Protein AF-A0AAD2FWM8-F1 (afdb_monomer)

Secondary structure (DSSP, 8-state):
-HHHHHHHHHHHHHHHHHHHHHHHHHHHHHHHHHHHHHHHHHHHHHHHHHHHHHHHHHHTTS--S-------------THHHHHHHHHHHHHHHHHHH--TT--TTHHHHHHHHHHH---TT-TT----HHHHHHHHHHHHHHHHHT-TT--TTHHHHHHHHHHHHHHHHHHHHHS-HHHHHHHHHTTS-HHHHHHHHHHHHHHHHHHHHHHHHHHHHHHHHHHHHHHHHHHHHSPP-THHHHS-SSHHHHHHHHHHHHHHHHHHHHHHHHHHHHHHHHHHHHHHHHHHHHHHHHHHHHHHHHHS-HHHHHH-HHHHHHHHHHHHHHHHHHHHHHHHHHHHHHHHHHHHHHHHH-

Structure (mmCIF, N/CA/C/O backbone):
data_AF-A0AAD2FWM8-F1
#
_entry.id   AF-A0AAD2FWM8-F1
#
loop_
_atom_site.group_PDB
_atom_site.id
_atom_site.type_symbol
_atom_site.label_atom_id
_atom_site.label_alt_id
_atom_site.label_comp_id
_atom_site.label_asym_id
_atom_site.label_entity_id
_atom_site.label_seq_id
_atom_site.pdbx_PDB_ins_code
_atom_site.Cartn_x
_atom_site.Cartn_y
_atom_site.Cartn_z
_atom_site.occupancy
_atom_site.B_iso_or_equiv
_atom_site.auth_seq_id
_atom_site.auth_comp_id
_atom_site.auth_asym_id
_atom_site.auth_atom_id
_atom_site.pdbx_PDB_model_num
ATOM 1 N N . MET A 1 1 ? -31.223 -3.091 21.273 1.00 43.47 1 MET A N 1
ATOM 2 C CA . MET A 1 1 ? -29.786 -3.039 20.910 1.00 43.47 1 MET A CA 1
ATOM 3 C C . MET A 1 1 ? -29.229 -4.337 20.315 1.00 43.47 1 MET A C 1
ATOM 5 O O . MET A 1 1 ? -28.588 -4.257 19.277 1.00 43.47 1 MET A O 1
ATOM 9 N N . ALA A 1 2 ? -29.498 -5.527 20.871 1.00 42.53 2 ALA A N 1
ATOM 10 C CA . ALA A 1 2 ? -28.890 -6.787 20.397 1.00 42.53 2 ALA A CA 1
ATOM 11 C C . ALA A 1 2 ? -29.114 -7.132 18.900 1.00 42.53 2 ALA A C 1
ATOM 13 O O . ALA A 1 2 ? -28.217 -7.667 18.252 1.00 42.53 2 ALA A O 1
ATOM 14 N N . ARG A 1 3 ? -30.272 -6.786 18.308 1.00 46.78 3 ARG A N 1
ATOM 15 C CA . ARG A 1 3 ? -30.515 -6.980 16.858 1.00 46.78 3 ARG A CA 1
ATOM 16 C C . ARG A 1 3 ? -29.700 -6.030 15.969 1.00 46.78 3 ARG A C 1
ATOM 18 O O . ARG A 1 3 ? -29.240 -6.443 14.911 1.00 46.78 3 ARG A O 1
ATOM 25 N N . TYR A 1 4 ? -29.469 -4.793 16.417 1.00 50.69 4 TYR A N 1
ATOM 26 C CA . TYR A 1 4 ? -28.644 -3.815 15.695 1.00 50.69 4 TYR A CA 1
ATOM 27 C C . TYR A 1 4 ? -27.170 -4.235 15.659 1.00 50.69 4 TYR A C 1
ATOM 29 O O . TYR A 1 4 ? -26.516 -4.108 14.627 1.00 50.69 4 TYR A O 1
ATOM 37 N N . TRP A 1 5 ? -26.671 -4.810 16.755 1.00 49.59 5 TRP A N 1
ATOM 38 C CA . TRP A 1 5 ? -25.295 -5.300 16.845 1.00 49.59 5 TRP A CA 1
ATOM 39 C C . TRP A 1 5 ? -25.040 -6.478 15.894 1.00 49.59 5 TRP A C 1
ATOM 41 O O . TRP A 1 5 ? -24.029 -6.517 15.197 1.00 49.59 5 TRP A O 1
ATOM 51 N N . ARG A 1 6 ? -26.014 -7.390 15.773 1.00 54.56 6 ARG A N 1
ATOM 52 C CA . ARG A 1 6 ? -25.928 -8.549 14.871 1.00 54.56 6 ARG A CA 1
ATOM 53 C C . ARG A 1 6 ? -25.885 -8.140 13.389 1.00 54.56 6 ARG A C 1
ATOM 55 O O . ARG A 1 6 ? -25.179 -8.763 12.605 1.00 54.56 6 ARG A O 1
ATOM 62 N N . HIS A 1 7 ? -26.588 -7.071 13.005 1.00 53.66 7 HIS A N 1
ATOM 63 C CA . HIS A 1 7 ? -26.503 -6.520 11.647 1.00 53.66 7 HIS A CA 1
ATOM 64 C C . HIS A 1 7 ? -25.226 -5.710 11.399 1.00 53.66 7 HIS A C 1
ATOM 66 O O . HIS A 1 7 ? -24.627 -5.861 10.338 1.00 53.66 7 HIS A O 1
ATOM 72 N N . GLY A 1 8 ? -24.765 -4.914 12.368 1.00 54.28 8 GLY A N 1
ATOM 73 C CA . GLY A 1 8 ? -23.493 -4.193 12.252 1.00 54.28 8 GLY A CA 1
ATOM 74 C C . GLY A 1 8 ? -22.297 -5.136 12.085 1.00 54.28 8 GLY A C 1
ATOM 75 O O . GLY A 1 8 ? -21.463 -4.924 11.208 1.00 54.28 8 GLY A O 1
ATOM 76 N N . HIS A 1 9 ? -22.263 -6.225 12.857 1.00 60.59 9 HIS A N 1
ATOM 77 C CA . HIS A 1 9 ? -21.205 -7.232 12.786 1.00 60.59 9 HIS A CA 1
ATOM 78 C C . HIS A 1 9 ? -21.127 -7.903 11.405 1.00 60.59 9 HIS A C 1
ATOM 80 O O . HIS A 1 9 ? -20.058 -7.948 10.802 1.00 60.59 9 HIS A O 1
ATOM 86 N N . ASN A 1 10 ? -22.260 -8.346 10.849 1.00 61.28 10 ASN A N 1
ATOM 87 C CA . ASN A 1 10 ? -22.286 -8.997 9.533 1.00 61.28 10 ASN A CA 1
ATOM 88 C C . ASN A 1 10 ? -21.820 -8.068 8.401 1.00 61.28 10 ASN A C 1
ATOM 90 O O . ASN A 1 10 ? -21.196 -8.518 7.440 1.00 61.28 10 ASN A O 1
ATOM 94 N N . VAL A 1 11 ? -22.090 -6.769 8.519 1.00 56.62 11 VAL A N 1
ATOM 95 C CA . VAL A 1 11 ? -21.682 -5.766 7.528 1.00 56.62 11 VAL A CA 1
ATOM 96 C C . VAL A 1 11 ? -20.185 -5.482 7.621 1.00 56.62 11 VAL A C 1
ATOM 98 O O . VAL A 1 11 ? -19.516 -5.459 6.592 1.00 56.62 11 VAL A O 1
ATOM 101 N N . ILE A 1 12 ? -19.636 -5.346 8.832 1.00 60.22 12 ILE A N 1
ATOM 102 C CA . ILE A 1 12 ? -18.188 -5.183 9.042 1.00 60.22 12 ILE A CA 1
ATOM 103 C C . ILE A 1 12 ? -17.431 -6.402 8.504 1.00 60.22 12 ILE A C 1
ATOM 105 O O . ILE A 1 12 ? -16.457 -6.238 7.771 1.00 60.22 12 ILE A O 1
ATOM 109 N N . VAL A 1 13 ? -17.917 -7.614 8.792 1.00 66.81 13 VAL A N 1
ATOM 110 C CA . VAL A 1 13 ? -17.346 -8.862 8.261 1.00 66.81 13 VAL A CA 1
ATOM 111 C C . VAL A 1 13 ? -17.421 -8.897 6.733 1.00 66.81 13 VAL A C 1
ATOM 113 O O . VAL A 1 13 ? -16.447 -9.277 6.091 1.00 66.81 13 VAL A O 1
ATOM 116 N N . SER A 1 14 ? -18.523 -8.439 6.133 1.00 59.97 14 SER A N 1
ATOM 117 C CA . SER A 1 14 ? -18.669 -8.388 4.670 1.00 59.97 14 SER A CA 1
ATOM 118 C C . SER A 1 14 ? -17.715 -7.378 4.023 1.00 59.97 14 SER A C 1
ATOM 120 O O . SER A 1 14 ? -17.092 -7.685 3.011 1.00 59.97 14 SER A O 1
ATOM 122 N N . ILE A 1 15 ? -17.541 -6.192 4.615 1.00 58.19 15 ILE A N 1
ATOM 123 C CA . ILE A 1 15 ? -16.602 -5.171 4.121 1.00 58.19 15 ILE A CA 1
ATOM 124 C C . ILE A 1 15 ? -15.157 -5.669 4.243 1.00 58.19 15 ILE A C 1
ATOM 126 O O . ILE A 1 15 ? -14.391 -5.562 3.285 1.00 58.19 15 ILE A O 1
ATOM 130 N N . LEU A 1 16 ? -14.791 -6.271 5.380 1.00 59.59 16 LEU A N 1
ATOM 131 C CA . LEU A 1 16 ? -13.482 -6.903 5.566 1.00 59.59 16 LEU A CA 1
ATOM 132 C C . LEU A 1 16 ? -13.254 -8.033 4.561 1.00 59.59 16 LEU A C 1
ATOM 134 O O . LEU A 1 16 ? -12.179 -8.104 3.975 1.00 59.59 16 LEU A O 1
ATOM 138 N N . ALA A 1 17 ? -14.260 -8.873 4.310 1.00 62.53 17 ALA A N 1
ATOM 139 C CA . ALA A 1 17 ? -14.177 -9.937 3.317 1.00 62.53 17 ALA A CA 1
ATOM 140 C C . ALA A 1 17 ? -13.952 -9.381 1.904 1.00 62.53 17 ALA A C 1
ATOM 142 O O . ALA A 1 17 ? -13.111 -9.906 1.184 1.00 62.53 17 ALA A O 1
ATOM 143 N N . VAL A 1 18 ? -14.623 -8.291 1.517 1.00 57.50 18 VAL A N 1
ATOM 144 C CA . VAL A 1 18 ? -14.399 -7.633 0.217 1.00 57.50 18 VAL A CA 1
ATOM 145 C C . VAL A 1 18 ? -12.982 -7.060 0.126 1.00 57.50 18 VAL A C 1
ATOM 147 O O . VAL A 1 18 ? -12.297 -7.300 -0.866 1.00 57.50 18 VAL A O 1
ATOM 150 N N . ILE A 1 19 ? -12.501 -6.369 1.165 1.00 57.66 19 ILE A N 1
ATOM 151 C CA . ILE A 1 19 ? -11.134 -5.821 1.205 1.00 57.66 19 ILE A CA 1
ATOM 152 C C . ILE A 1 19 ? -10.087 -6.944 1.114 1.00 57.66 19 ILE A C 1
ATOM 154 O O . ILE A 1 19 ? -9.127 -6.831 0.350 1.00 57.66 19 ILE A O 1
ATOM 158 N N . LEU A 1 20 ? -10.282 -8.043 1.850 1.00 56.31 20 LEU A N 1
ATOM 159 C CA . LEU A 1 20 ? -9.405 -9.216 1.818 1.00 56.31 20 LEU A CA 1
ATOM 160 C C . LEU A 1 20 ? -9.461 -9.948 0.474 1.00 56.31 20 LEU A C 1
ATOM 162 O O . LEU A 1 20 ? -8.433 -10.404 -0.014 1.00 56.31 20 LEU A O 1
ATOM 166 N N . CYS A 1 21 ? -10.632 -10.025 -0.154 1.00 55.56 21 CYS A N 1
ATOM 167 C CA . CYS A 1 21 ? -10.789 -10.643 -1.467 1.00 55.56 21 CYS A CA 1
ATOM 168 C C . CYS A 1 21 ? -10.060 -9.822 -2.543 1.00 55.56 21 CYS A C 1
ATOM 170 O O . CYS A 1 21 ? -9.317 -10.377 -3.351 1.00 55.56 21 CYS A O 1
ATOM 172 N N . PHE A 1 22 ? -10.163 -8.488 -2.498 1.00 49.88 22 PHE A N 1
ATOM 173 C CA . PHE A 1 22 ? -9.420 -7.606 -3.403 1.00 49.88 22 PHE A CA 1
ATOM 174 C C . PHE A 1 22 ? -7.908 -7.642 -3.159 1.00 49.88 22 PHE A C 1
ATOM 176 O O . PHE A 1 22 ? -7.152 -7.659 -4.131 1.00 49.88 22 PHE A O 1
ATOM 183 N N . SER A 1 23 ? -7.450 -7.708 -1.901 1.00 51.28 23 SER A N 1
ATOM 184 C CA . SER A 1 23 ? -6.020 -7.870 -1.598 1.00 51.28 23 SER A CA 1
ATOM 185 C C . SER A 1 23 ? -5.495 -9.233 -2.065 1.00 51.28 23 SER A C 1
ATOM 187 O O . SER A 1 23 ? -4.414 -9.318 -2.653 1.00 51.28 23 SER A O 1
ATOM 189 N N . GLN A 1 24 ? -6.291 -10.297 -1.916 1.00 49.81 24 GLN A N 1
ATOM 190 C CA . GLN A 1 24 ? -5.992 -11.605 -2.492 1.00 49.81 24 GLN A CA 1
ATOM 191 C C . GLN A 1 24 ? -5.958 -11.570 -4.016 1.00 49.81 24 GLN A C 1
ATOM 193 O O . GLN A 1 24 ? -5.169 -12.304 -4.604 1.00 49.81 24 GLN A O 1
ATOM 198 N N . GLN A 1 25 ? -6.760 -10.735 -4.675 1.00 49.53 25 GLN A N 1
ATOM 199 C CA . GLN A 1 25 ? -6.780 -10.639 -6.132 1.00 49.53 25 GLN A CA 1
ATOM 200 C C . GLN A 1 25 ? -5.520 -9.946 -6.674 1.00 49.53 25 GLN A C 1
ATOM 202 O O . GLN A 1 25 ? -4.930 -10.429 -7.642 1.00 49.53 25 GLN A O 1
ATOM 207 N N . THR A 1 26 ? -5.021 -8.894 -6.013 1.00 49.31 26 THR A N 1
ATOM 208 C CA . THR A 1 26 ? -3.719 -8.270 -6.334 1.00 49.31 26 THR A CA 1
ATOM 209 C C . THR A 1 26 ? -2.540 -9.195 -6.032 1.00 49.31 26 THR A C 1
ATOM 211 O O . THR A 1 26 ? -1.586 -9.265 -6.818 1.00 49.31 26 THR A O 1
ATOM 214 N N . VAL A 1 27 ? -2.606 -9.951 -4.932 1.00 48.16 27 VAL A N 1
ATOM 215 C CA . VAL A 1 27 ? -1.615 -10.986 -4.604 1.00 48.16 27 VAL A CA 1
ATOM 216 C C . VAL A 1 27 ? -1.665 -12.120 -5.628 1.00 48.16 27 VAL A C 1
ATOM 218 O O . VAL A 1 27 ? -0.623 -12.505 -6.143 1.00 48.16 27 VAL A O 1
ATOM 221 N N . SER A 1 28 ? -2.849 -12.591 -6.017 1.00 46.72 28 SER A N 1
ATOM 222 C CA . SER A 1 28 ? -3.032 -13.647 -7.021 1.00 46.72 28 SER A CA 1
ATOM 223 C C . SER A 1 28 ? -2.557 -13.208 -8.400 1.00 46.72 28 SER A C 1
ATOM 225 O O . SER A 1 28 ? -1.913 -13.987 -9.095 1.00 46.72 28 SER A O 1
ATOM 227 N N . PHE A 1 29 ? -2.789 -11.952 -8.787 1.00 47.03 29 PHE A N 1
ATOM 228 C CA . PHE A 1 29 ? -2.244 -11.389 -10.021 1.00 47.03 29 PHE A CA 1
ATOM 229 C C . PHE A 1 29 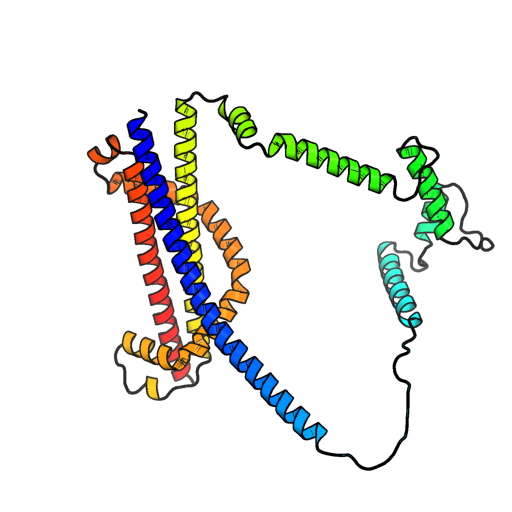? -0.709 -11.318 -9.978 1.00 47.03 29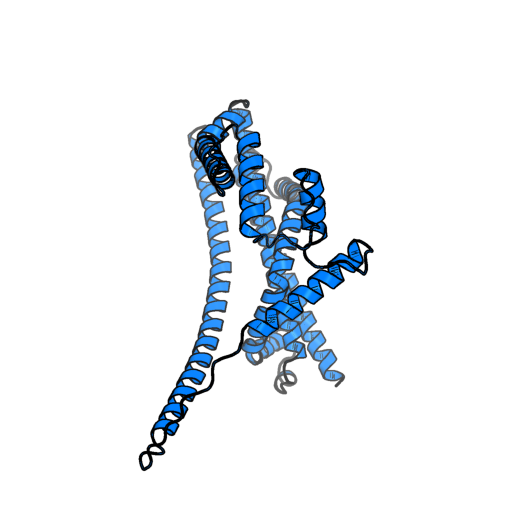 PHE A C 1
ATOM 231 O O . PHE A 1 29 ? -0.038 -11.716 -10.931 1.00 47.03 29 PHE A O 1
ATOM 238 N N . SER A 1 30 ? -0.134 -10.913 -8.839 1.00 46.22 30 SER A N 1
ATOM 239 C CA . SER A 1 30 ? 1.319 -10.940 -8.617 1.00 46.22 30 SER A CA 1
ATOM 240 C C . SER A 1 30 ? 1.892 -12.362 -8.631 1.00 46.22 30 SER A C 1
ATOM 242 O O . SER A 1 30 ? 2.953 -12.584 -9.211 1.00 46.22 30 SER A O 1
ATOM 244 N N . ILE A 1 31 ? 1.192 -13.334 -8.039 1.00 46.78 31 ILE A N 1
ATOM 245 C CA . ILE A 1 31 ? 1.566 -14.753 -8.021 1.00 46.78 31 ILE A CA 1
ATOM 246 C C . ILE A 1 31 ? 1.458 -15.346 -9.424 1.00 46.78 31 ILE A C 1
ATOM 248 O O . ILE A 1 31 ? 2.370 -16.052 -9.834 1.00 46.78 31 ILE A O 1
ATOM 252 N N . GLN A 1 32 ? 0.417 -15.034 -10.199 1.00 50.62 32 GLN A N 1
ATOM 253 C CA . GLN A 1 32 ? 0.295 -15.482 -11.590 1.00 50.62 32 GLN A CA 1
ATOM 254 C C . GLN A 1 32 ? 1.402 -14.900 -12.475 1.00 50.62 32 GLN A C 1
ATOM 256 O O . GLN A 1 32 ? 1.969 -15.623 -13.298 1.00 50.62 32 GLN A O 1
ATOM 261 N N . LEU A 1 33 ? 1.760 -13.626 -12.288 1.00 49.84 33 LEU A N 1
ATOM 262 C CA . LEU A 1 33 ? 2.907 -13.014 -12.962 1.00 49.84 33 LEU A CA 1
ATOM 263 C C . LEU A 1 33 ? 4.226 -13.684 -12.550 1.00 49.84 33 LEU A C 1
ATOM 265 O O . LEU A 1 33 ? 5.038 -14.003 -13.419 1.00 49.84 33 LEU A O 1
ATOM 269 N N . ASN A 1 34 ? 4.408 -13.985 -11.260 1.00 45.94 34 ASN A N 1
ATOM 270 C CA . ASN A 1 34 ? 5.577 -14.710 -10.758 1.00 45.94 34 ASN A CA 1
ATOM 271 C C . ASN A 1 34 ? 5.628 -16.166 -11.236 1.00 45.94 34 ASN A C 1
ATOM 273 O O . ASN A 1 34 ? 6.705 -16.632 -11.583 1.00 45.94 34 ASN A O 1
ATOM 277 N N . HIS A 1 35 ? 4.504 -16.878 -11.319 1.00 52.69 35 HIS A N 1
ATOM 278 C CA . HIS A 1 35 ? 4.438 -18.248 -11.839 1.00 52.69 35 HIS A CA 1
ATOM 279 C C . HIS A 1 35 ? 4.743 -18.296 -13.333 1.00 52.69 35 HIS A C 1
ATOM 281 O O . HIS A 1 35 ? 5.430 -19.203 -13.799 1.00 52.69 35 HIS A O 1
ATOM 287 N N . ARG A 1 36 ? 4.274 -17.310 -14.105 1.00 52.34 36 ARG A N 1
ATOM 288 C CA . ARG A 1 36 ? 4.624 -17.201 -15.527 1.00 52.34 36 ARG A CA 1
ATOM 289 C C . ARG A 1 36 ? 6.100 -16.847 -15.710 1.00 52.34 36 ARG A C 1
ATOM 291 O O . ARG A 1 36 ? 6.749 -17.425 -16.579 1.00 52.34 36 ARG A O 1
ATOM 298 N N . ALA A 1 37 ? 6.654 -15.970 -14.873 1.00 45.69 37 ALA A N 1
ATOM 299 C CA . ALA A 1 37 ? 8.081 -15.652 -14.882 1.00 45.69 37 ALA A CA 1
ATOM 300 C C . ALA A 1 37 ? 8.952 -16.847 -14.437 1.00 45.69 37 ALA A C 1
ATOM 302 O O . ALA A 1 37 ? 9.969 -17.137 -15.071 1.00 45.69 37 ALA A O 1
ATOM 303 N N . SER A 1 38 ? 8.535 -17.588 -13.405 1.00 47.50 38 SER A N 1
ATOM 304 C CA . SER A 1 38 ? 9.255 -18.759 -12.897 1.00 47.50 38 SER A CA 1
ATOM 305 C C . SER A 1 38 ? 9.186 -19.926 -13.876 1.00 47.50 38 SER A C 1
ATOM 307 O O . SER A 1 38 ? 10.214 -20.535 -14.135 1.00 47.50 38 SER A O 1
ATOM 309 N N . ALA A 1 39 ? 8.045 -20.175 -14.526 1.00 50.25 39 ALA A N 1
ATOM 310 C CA . ALA A 1 39 ? 7.922 -21.206 -15.556 1.00 50.25 39 ALA A CA 1
ATOM 311 C C . ALA A 1 39 ? 8.859 -20.950 -16.751 1.00 50.25 39 ALA A C 1
ATOM 313 O O . ALA A 1 39 ? 9.411 -21.891 -17.326 1.00 50.25 39 ALA A O 1
ATOM 314 N N . VAL A 1 40 ? 9.093 -19.682 -17.108 1.00 52.12 40 VAL A N 1
ATOM 315 C CA . VAL A 1 40 ? 10.058 -19.304 -18.154 1.00 52.12 40 VAL A CA 1
ATOM 316 C C . VAL A 1 40 ? 11.505 -19.499 -17.683 1.00 52.12 40 VAL A C 1
ATOM 318 O O . VAL A 1 40 ? 12.318 -20.017 -18.452 1.00 52.12 40 VAL A O 1
ATOM 321 N N . SER A 1 41 ? 11.834 -19.153 -16.433 1.00 47.31 41 SER A N 1
ATOM 322 C CA . SER A 1 41 ? 13.162 -19.417 -15.849 1.00 47.31 41 SER A CA 1
ATOM 323 C C . SER A 1 41 ? 13.447 -20.910 -15.679 1.00 47.31 41 SER A C 1
ATOM 325 O O . SER A 1 41 ? 14.518 -21.366 -16.070 1.00 47.31 41 SER A O 1
ATOM 327 N N . VAL A 1 42 ? 12.484 -21.691 -15.184 1.00 49.44 42 VAL A N 1
ATOM 328 C CA . VAL A 1 42 ? 12.596 -23.148 -15.028 1.00 49.44 42 VAL A CA 1
ATOM 329 C C . VAL A 1 42 ? 12.808 -23.795 -16.390 1.00 49.44 42 VAL A C 1
ATOM 331 O O . VAL A 1 42 ? 13.765 -24.537 -16.545 1.00 49.44 42 VAL A O 1
ATOM 334 N N . ARG A 1 43 ? 12.048 -23.423 -17.432 1.00 60.38 43 ARG A N 1
ATOM 335 C CA . ARG A 1 43 ? 12.289 -23.930 -18.798 1.00 60.38 43 ARG A CA 1
ATOM 336 C C . ARG A 1 43 ? 13.690 -23.607 -19.328 1.00 60.38 43 ARG A C 1
ATOM 338 O O . ARG A 1 43 ? 14.242 -24.410 -20.077 1.00 60.38 43 ARG A O 1
ATOM 345 N N . ARG A 1 44 ? 14.277 -22.456 -18.973 1.00 59.41 44 ARG A N 1
ATOM 346 C CA . ARG A 1 44 ? 15.664 -22.120 -19.348 1.00 59.41 44 ARG A CA 1
ATOM 347 C C . ARG A 1 44 ? 16.681 -22.955 -18.573 1.00 59.41 44 ARG A C 1
ATOM 349 O O . ARG A 1 44 ? 17.603 -23.472 -19.192 1.00 59.41 44 ARG A O 1
ATOM 356 N N . ILE A 1 45 ? 16.487 -23.137 -17.268 1.00 50.50 45 ILE A N 1
ATOM 357 C CA . ILE A 1 45 ? 17.354 -23.970 -16.421 1.00 50.50 45 ILE A CA 1
ATOM 358 C C . ILE A 1 45 ? 17.282 -25.437 -16.859 1.00 50.50 45 ILE A C 1
ATOM 360 O O . ILE A 1 45 ? 18.321 -26.063 -17.035 1.00 50.50 45 ILE A O 1
ATOM 364 N N . THR A 1 46 ? 16.087 -25.963 -17.140 1.00 63.50 46 THR A N 1
ATOM 365 C CA . THR A 1 46 ? 15.906 -27.322 -17.664 1.00 63.50 46 THR A CA 1
ATOM 366 C C . THR A 1 46 ? 16.610 -27.492 -19.006 1.00 63.50 46 THR A C 1
ATOM 368 O O . THR A 1 46 ? 17.295 -28.489 -19.178 1.00 63.50 46 THR A O 1
ATOM 371 N N . LYS A 1 47 ? 16.535 -26.509 -19.921 1.00 70.31 47 LYS A N 1
ATOM 372 C CA . LYS A 1 47 ? 17.275 -26.548 -21.198 1.00 70.31 47 LYS A CA 1
ATOM 373 C C . LYS A 1 47 ? 18.793 -26.588 -21.002 1.00 70.31 47 LYS A C 1
ATOM 375 O O . LYS A 1 47 ? 19.468 -27.350 -21.692 1.00 70.31 47 LYS A O 1
ATOM 380 N N . VAL A 1 48 ? 19.318 -25.801 -20.061 1.00 70.81 48 VAL A N 1
ATOM 381 C CA . VAL A 1 48 ? 20.747 -25.805 -19.703 1.00 70.81 48 VAL A CA 1
ATOM 382 C C . VAL A 1 48 ? 21.150 -27.156 -19.114 1.00 70.81 48 VAL A C 1
ATOM 384 O O . VAL A 1 48 ? 22.142 -27.729 -19.553 1.00 70.81 48 VAL A O 1
ATOM 387 N N . PHE A 1 49 ? 20.347 -27.719 -18.209 1.00 62.94 49 PHE A N 1
ATOM 388 C CA . PHE A 1 49 ? 20.594 -29.042 -17.633 1.00 62.94 49 PHE A CA 1
ATOM 389 C C . PHE A 1 49 ? 20.529 -30.163 -18.672 1.00 62.94 49 PHE A C 1
ATOM 391 O O . PHE A 1 49 ? 21.418 -31.005 -18.703 1.00 62.94 49 PHE A O 1
ATOM 398 N N . THR A 1 50 ? 19.548 -30.156 -19.579 1.00 75.94 50 THR A N 1
ATOM 399 C CA . THR A 1 50 ? 19.489 -31.141 -20.671 1.00 75.94 50 THR A CA 1
ATOM 400 C C . THR A 1 50 ? 20.654 -30.986 -21.647 1.00 75.94 50 THR A C 1
ATOM 402 O O . THR A 1 50 ? 21.169 -31.987 -22.133 1.00 75.94 50 THR A O 1
ATOM 405 N N . SER A 1 51 ? 21.123 -29.758 -21.900 1.00 72.81 51 SER A N 1
ATOM 406 C CA . SER A 1 51 ? 22.306 -29.510 -22.734 1.00 72.81 51 SER A CA 1
ATOM 407 C C . SER A 1 51 ? 23.599 -29.978 -22.063 1.00 72.81 51 SER A C 1
ATOM 409 O O . SER A 1 51 ? 24.476 -30.500 -22.747 1.00 72.81 51 SER A O 1
ATOM 411 N N . LEU A 1 52 ? 23.733 -29.791 -20.748 1.00 65.44 52 LEU A N 1
ATOM 412 C CA . LEU A 1 52 ? 24.867 -30.283 -19.962 1.00 65.44 52 LEU A CA 1
ATOM 413 C C . LEU A 1 52 ? 24.863 -31.809 -19.884 1.00 65.44 52 LEU A C 1
ATOM 415 O O . LEU A 1 52 ? 25.897 -32.430 -20.099 1.00 65.44 52 LEU A O 1
ATOM 419 N N . HIS A 1 53 ? 23.697 -32.414 -19.663 1.00 76.25 53 HIS A N 1
ATOM 420 C CA . HIS A 1 53 ? 23.550 -33.866 -19.632 1.00 76.25 53 HIS A CA 1
ATOM 421 C C . HIS A 1 53 ? 23.857 -34.504 -20.998 1.00 76.25 53 HIS A C 1
ATOM 423 O O . HIS A 1 53 ? 24.530 -35.529 -21.061 1.00 76.25 53 HIS A O 1
ATOM 429 N N . ALA A 1 54 ? 23.449 -33.866 -22.101 1.00 75.31 54 ALA A N 1
ATOM 430 C CA . ALA A 1 54 ? 23.804 -34.307 -23.451 1.00 75.31 54 ALA A CA 1
ATOM 431 C C . ALA A 1 54 ? 25.317 -34.214 -23.727 1.00 75.31 54 ALA A C 1
ATOM 433 O O . ALA A 1 54 ? 25.882 -35.129 -24.321 1.00 75.31 54 ALA A O 1
ATOM 434 N N . ARG A 1 55 ? 25.990 -33.152 -23.256 1.00 73.75 55 ARG A N 1
ATOM 435 C CA . ARG A 1 55 ? 27.455 -33.018 -23.362 1.00 73.75 55 ARG A CA 1
ATOM 436 C C . ARG A 1 55 ? 28.203 -34.027 -22.493 1.00 73.75 55 ARG A C 1
ATOM 438 O O . ARG A 1 55 ? 29.208 -34.563 -22.939 1.00 73.75 55 ARG A O 1
ATOM 445 N N . HIS A 1 56 ? 27.701 -34.326 -21.296 1.00 72.00 56 HIS A N 1
ATOM 446 C CA . HIS A 1 56 ? 28.294 -35.351 -20.435 1.00 72.00 56 HIS A CA 1
ATOM 447 C C . HIS A 1 56 ? 28.192 -36.746 -21.069 1.00 72.00 56 HIS A C 1
ATOM 449 O O . HIS A 1 56 ? 29.171 -37.482 -21.072 1.00 72.00 56 HIS A O 1
ATOM 455 N N . LYS A 1 57 ? 27.058 -37.081 -21.701 1.00 72.81 57 LYS A N 1
ATOM 456 C CA . LYS A 1 57 ? 26.925 -38.336 -22.461 1.00 72.81 57 LYS A CA 1
ATOM 457 C C . LYS A 1 57 ? 27.868 -38.435 -23.663 1.00 72.81 57 LYS A C 1
ATOM 459 O O . LYS A 1 57 ? 28.254 -39.538 -24.024 1.00 72.81 57 LYS A O 1
ATOM 464 N N . GLN A 1 58 ? 28.226 -37.313 -24.289 1.00 69.69 58 GLN A N 1
ATOM 465 C CA . GLN A 1 58 ? 29.225 -37.304 -25.364 1.00 69.69 58 GLN A CA 1
ATOM 466 C C . GLN A 1 58 ? 30.654 -37.484 -24.840 1.00 69.69 58 GLN A C 1
ATOM 468 O O . GLN A 1 58 ? 31.478 -38.056 -25.546 1.00 69.69 58 GLN A O 1
ATOM 473 N N . LEU A 1 59 ? 30.937 -37.039 -23.613 1.00 63.88 59 LEU A N 1
ATOM 474 C CA . LEU A 1 59 ? 32.230 -37.249 -22.959 1.00 63.88 59 LEU A CA 1
ATOM 475 C C . LEU A 1 59 ? 32.412 -38.694 -22.464 1.00 63.88 59 LEU A C 1
ATOM 477 O O . LEU A 1 59 ? 33.520 -39.201 -22.532 1.00 63.88 59 LEU A O 1
ATOM 481 N N . ASP A 1 60 ? 31.336 -39.389 -22.081 1.00 59.22 60 ASP A N 1
ATOM 482 C CA . ASP A 1 60 ? 31.385 -40.801 -21.648 1.00 59.22 60 ASP A CA 1
ATOM 483 C C . ASP A 1 60 ? 31.436 -41.827 -22.805 1.00 59.22 60 ASP A C 1
ATOM 485 O O . ASP A 1 60 ? 31.402 -43.036 -22.573 1.00 59.22 60 ASP A O 1
ATOM 489 N N . HIS A 1 61 ? 31.464 -41.389 -24.069 1.00 54.38 61 HIS A N 1
ATOM 490 C CA . HIS A 1 61 ? 31.555 -42.281 -25.242 1.00 54.38 61 HIS A CA 1
ATOM 491 C C . HIS A 1 61 ? 32.841 -42.113 -26.059 1.00 54.38 61 HIS A C 1
ATOM 493 O O . HIS A 1 61 ? 32.986 -42.742 -27.106 1.00 54.38 61 HIS A O 1
ATOM 499 N N . GLY A 1 62 ? 33.791 -41.314 -25.577 1.00 55.47 62 GLY A N 1
ATOM 500 C CA . GLY A 1 62 ? 35.157 -41.298 -26.087 1.00 55.47 62 GLY A CA 1
ATOM 501 C C . GLY A 1 62 ? 36.098 -41.823 -25.012 1.00 55.47 62 GLY A C 1
ATOM 502 O O . GLY A 1 62 ? 36.037 -41.351 -23.886 1.00 55.47 62 GLY A O 1
ATOM 503 N N . HIS A 1 63 ? 36.978 -42.751 -25.376 1.00 50.06 63 HIS A N 1
ATOM 504 C CA . HIS A 1 63 ? 38.015 -43.338 -24.521 1.00 50.06 63 HIS A CA 1
ATOM 505 C C . HIS A 1 63 ? 37.565 -44.424 -23.539 1.00 50.06 63 HIS A C 1
ATOM 507 O O . HIS A 1 63 ? 37.535 -44.273 -22.320 1.00 50.06 63 HIS A O 1
ATOM 513 N N . ARG A 1 64 ? 37.345 -45.606 -24.109 1.00 53.88 64 ARG A N 1
ATOM 514 C CA . ARG A 1 64 ? 37.795 -46.843 -23.485 1.00 53.88 64 ARG A CA 1
ATOM 515 C C . ARG A 1 64 ? 38.752 -47.468 -24.484 1.00 53.88 64 ARG A C 1
ATOM 517 O O . ARG A 1 64 ? 38.281 -47.929 -25.510 1.00 53.88 64 ARG A O 1
ATOM 524 N N . ASP A 1 65 ? 40.037 -47.236 -24.264 1.00 54.97 65 ASP A N 1
ATOM 525 C CA . ASP A 1 65 ? 41.130 -48.188 -24.443 1.00 54.97 65 ASP A CA 1
ATOM 526 C C . ASP A 1 65 ? 42.397 -47.509 -23.894 1.00 54.97 65 ASP A C 1
ATOM 528 O O . ASP A 1 65 ? 42.700 -46.364 -24.224 1.00 54.97 65 ASP A O 1
ATOM 532 N N . ASP A 1 66 ? 43.044 -48.254 -23.003 1.00 54.56 66 ASP A N 1
ATOM 533 C CA . ASP A 1 66 ? 44.421 -48.144 -22.531 1.00 54.56 66 ASP A CA 1
ATOM 534 C C . ASP A 1 66 ? 44.787 -47.205 -21.358 1.00 54.56 66 ASP A C 1
ATOM 536 O O . ASP A 1 66 ? 44.700 -45.982 -21.387 1.00 54.56 66 ASP A O 1
ATOM 540 N N . GLU A 1 67 ? 45.328 -47.896 -20.351 1.00 48.41 67 GLU A N 1
ATOM 541 C CA . GLU A 1 67 ? 46.475 -47.529 -19.521 1.00 48.41 67 GLU A CA 1
ATOM 542 C C . GLU A 1 67 ? 46.226 -46.961 -18.112 1.00 48.41 67 GLU A C 1
ATOM 544 O O . GLU A 1 67 ? 45.856 -45.819 -17.851 1.00 48.41 67 GLU A O 1
ATOM 549 N N . GLU A 1 68 ? 46.476 -47.864 -17.169 1.00 48.94 68 GLU A N 1
ATOM 550 C CA . GLU A 1 68 ? 46.425 -47.750 -15.726 1.00 48.94 68 GLU A CA 1
ATOM 551 C C . GLU A 1 68 ? 47.645 -46.960 -15.224 1.00 48.94 68 GLU A C 1
ATOM 553 O O . GLU A 1 68 ? 48.759 -47.470 -15.191 1.00 48.94 68 GLU A O 1
ATOM 558 N N . THR A 1 69 ? 47.460 -45.708 -14.800 1.00 43.31 69 THR A N 1
ATOM 559 C CA . THR A 1 69 ? 48.438 -45.020 -13.938 1.00 43.31 69 THR A CA 1
ATOM 560 C C . THR A 1 69 ? 47.745 -44.078 -12.956 1.00 43.31 69 THR A C 1
ATOM 562 O O . THR A 1 69 ? 47.113 -43.089 -13.319 1.00 43.31 69 THR A O 1
ATOM 565 N N . SER A 1 70 ? 47.883 -44.401 -11.667 1.00 49.59 70 SER A N 1
ATOM 566 C CA . SER A 1 70 ? 47.555 -43.517 -10.541 1.00 49.59 70 SER A CA 1
ATOM 567 C C . SER A 1 70 ? 48.384 -42.228 -10.602 1.00 49.59 70 SER A C 1
ATOM 569 O O . SER A 1 70 ? 49.572 -42.288 -10.921 1.00 49.59 70 SER A O 1
ATOM 571 N N . PRO A 1 71 ? 47.821 -41.078 -10.185 1.00 47.84 71 PRO A N 1
ATOM 572 C CA . PRO A 1 71 ? 48.336 -40.529 -8.931 1.00 47.84 71 PRO A CA 1
ATOM 573 C C . PRO A 1 71 ? 47.292 -39.818 -8.054 1.00 47.84 71 PRO A C 1
ATOM 575 O O . PRO A 1 71 ? 46.593 -38.883 -8.443 1.00 47.84 71 PRO A O 1
ATOM 578 N N . SER A 1 72 ? 47.299 -40.224 -6.790 1.00 49.09 72 SER A N 1
ATOM 579 C CA . SER A 1 72 ? 46.870 -39.465 -5.620 1.00 49.09 72 SER A CA 1
ATOM 580 C C . SER A 1 72 ? 47.869 -38.345 -5.298 1.00 49.09 72 SER A C 1
ATOM 582 O O . SER A 1 72 ? 49.032 -38.675 -5.097 1.00 49.09 72 SER A O 1
ATOM 584 N N . SER A 1 73 ? 47.423 -37.082 -5.168 1.00 48.50 73 SER A N 1
ATOM 585 C CA . SER A 1 73 ? 47.881 -36.104 -4.144 1.00 48.50 73 SER A CA 1
ATOM 586 C C . SER A 1 73 ? 47.633 -34.633 -4.533 1.00 48.50 73 SER A C 1
ATOM 588 O O . SER A 1 73 ? 48.562 -33.964 -4.970 1.00 48.50 73 SER A O 1
ATOM 590 N N . ILE A 1 74 ? 46.444 -34.062 -4.298 1.00 45.62 74 ILE A N 1
ATOM 591 C CA . ILE A 1 74 ? 46.299 -32.595 -4.143 1.00 45.62 74 ILE A CA 1
ATOM 592 C C . ILE A 1 74 ? 45.145 -32.291 -3.174 1.00 45.62 74 ILE A C 1
ATOM 594 O O . ILE A 1 74 ? 44.017 -32.128 -3.615 1.00 45.62 74 ILE A O 1
ATOM 598 N N . LEU A 1 75 ? 45.420 -32.228 -1.863 1.00 48.88 75 LEU A N 1
ATOM 599 C CA . LEU A 1 75 ? 44.704 -31.390 -0.874 1.00 48.88 75 LEU A CA 1
ATOM 600 C C . LEU A 1 75 ? 45.315 -31.584 0.529 1.00 48.88 75 LEU A C 1
ATOM 602 O O . LEU A 1 75 ? 44.818 -32.338 1.356 1.00 48.88 75 LEU A O 1
ATOM 606 N N . SER A 1 76 ? 46.417 -30.881 0.804 1.00 43.78 76 SER A N 1
ATOM 607 C CA . SER A 1 76 ? 46.946 -30.680 2.162 1.00 43.78 76 SER A CA 1
ATOM 608 C C . SER A 1 76 ? 47.491 -29.255 2.279 1.00 43.78 76 SER A C 1
ATOM 610 O O . SER A 1 76 ? 48.695 -29.013 2.207 1.00 43.78 76 SER A O 1
ATOM 612 N N . GLY A 1 77 ? 46.580 -28.287 2.401 1.00 40.31 77 GLY A N 1
ATOM 613 C CA . GLY A 1 77 ? 46.913 -26.903 2.736 1.00 40.31 77 GLY A CA 1
ATOM 614 C C . GLY A 1 77 ? 47.166 -26.770 4.238 1.00 40.31 77 GLY A C 1
ATOM 615 O O . GLY A 1 77 ? 46.276 -27.020 5.043 1.00 40.31 77 GLY A O 1
ATOM 616 N N . ASN A 1 78 ? 48.390 -26.392 4.604 1.00 49.94 78 ASN A N 1
ATOM 617 C CA . ASN A 1 78 ? 48.877 -26.256 5.975 1.00 49.94 78 ASN A CA 1
ATOM 618 C C . ASN A 1 78 ? 48.227 -25.037 6.688 1.00 49.94 78 ASN A C 1
ATOM 620 O O . ASN A 1 78 ? 48.508 -23.899 6.305 1.00 49.94 78 ASN A O 1
ATOM 624 N N . PRO A 1 79 ? 47.391 -25.217 7.733 1.00 49.09 79 PRO A N 1
ATOM 625 C CA . PRO A 1 79 ? 46.624 -24.139 8.380 1.00 49.09 79 PRO A CA 1
ATOM 626 C C . PRO A 1 79 ? 47.464 -23.151 9.214 1.00 49.09 79 PRO A C 1
ATOM 628 O O . PRO A 1 79 ? 46.935 -22.173 9.744 1.00 49.09 79 PRO A O 1
ATOM 631 N N . ARG A 1 80 ? 48.783 -23.356 9.329 1.00 46.19 80 ARG A N 1
ATOM 632 C CA . ARG A 1 80 ? 49.659 -22.516 10.163 1.00 46.19 80 ARG A CA 1
ATOM 633 C C . ARG A 1 80 ? 49.930 -21.111 9.601 1.00 46.19 80 ARG A C 1
ATOM 635 O O . ARG A 1 80 ? 50.264 -20.228 10.385 1.00 46.19 80 ARG A O 1
ATOM 642 N N . SER A 1 81 ? 49.745 -20.849 8.301 1.00 50.16 81 SER A N 1
ATOM 643 C CA . SER A 1 81 ? 50.053 -19.518 7.731 1.00 50.16 81 SER A CA 1
ATOM 644 C C . SER A 1 81 ? 48.957 -18.464 7.940 1.00 50.16 81 SER A C 1
ATOM 646 O O . SER A 1 81 ? 49.206 -17.276 7.748 1.00 50.16 81 SER A O 1
ATOM 648 N N . SER A 1 82 ? 47.739 -18.876 8.298 1.00 53.31 82 SER A N 1
ATOM 649 C CA . SER A 1 82 ? 46.597 -17.965 8.477 1.00 53.31 82 SER A CA 1
ATOM 650 C C . SER A 1 82 ? 46.570 -17.331 9.873 1.00 53.31 82 SER A C 1
ATOM 652 O O . SER A 1 82 ? 46.123 -16.199 10.034 1.00 53.31 82 SER A O 1
ATOM 654 N N . SER A 1 83 ? 47.107 -18.037 10.874 1.00 54.88 83 SER A N 1
ATOM 655 C CA . SER A 1 83 ? 47.167 -17.590 12.272 1.00 54.88 83 SER A CA 1
ATOM 656 C C . SER A 1 83 ? 48.133 -16.421 12.487 1.00 54.88 83 SER A C 1
ATOM 658 O O . SER A 1 83 ? 47.845 -15.535 13.287 1.00 54.88 83 SER A O 1
ATOM 660 N N . SER A 1 84 ? 49.276 -16.400 11.796 1.00 61.75 84 SER A N 1
ATOM 661 C CA . SER A 1 84 ? 50.294 -15.357 11.985 1.00 61.75 84 SER A CA 1
ATOM 662 C C . SER A 1 84 ? 49.867 -14.008 11.403 1.00 61.75 84 SER A C 1
ATOM 664 O O . SER A 1 84 ? 50.116 -12.977 12.018 1.00 61.75 84 SER A O 1
ATOM 666 N N . LYS A 1 85 ? 49.151 -14.014 10.269 1.00 67.19 85 LYS A N 1
ATOM 667 C CA . LYS A 1 85 ? 48.629 -12.793 9.629 1.00 67.19 85 LYS A CA 1
ATOM 668 C C . LYS A 1 85 ? 47.502 -12.137 10.422 1.00 67.19 85 LYS A C 1
ATOM 670 O O . LYS A 1 85 ? 47.403 -10.915 10.456 1.00 67.19 85 LYS A O 1
ATOM 675 N N . LEU A 1 86 ? 46.642 -12.939 11.049 1.00 62.50 86 LEU A N 1
ATOM 676 C CA . LEU A 1 86 ? 45.544 -12.411 11.859 1.00 62.50 86 LEU A CA 1
ATOM 677 C C . LEU A 1 86 ? 46.076 -11.819 13.170 1.00 62.50 86 LEU A C 1
ATOM 679 O O . LEU A 1 86 ? 45.641 -10.742 13.567 1.00 62.50 86 LEU A O 1
ATOM 683 N N . LYS A 1 87 ? 47.086 -12.461 13.774 1.00 72.12 87 LYS A N 1
ATOM 684 C CA . LYS A 1 87 ? 47.783 -11.940 14.956 1.00 72.12 87 LYS A CA 1
ATOM 685 C C . LYS A 1 87 ? 48.416 -10.568 14.689 1.00 72.12 87 LYS A C 1
ATOM 687 O O . LYS A 1 87 ? 48.118 -9.632 15.422 1.00 72.12 87 LYS A O 1
ATOM 692 N N . SER A 1 88 ? 49.172 -10.416 13.597 1.00 75.50 88 SER A N 1
ATOM 693 C CA . SER A 1 88 ? 49.824 -9.139 13.268 1.00 75.50 88 SER A CA 1
ATOM 694 C C . SER A 1 88 ? 48.830 -8.010 12.966 1.00 75.50 88 SER A C 1
ATOM 696 O O . SER A 1 88 ? 49.074 -6.863 13.321 1.00 75.50 88 SER A O 1
ATOM 698 N N . LEU A 1 89 ? 47.686 -8.315 12.336 1.00 71.56 89 LEU A N 1
ATOM 699 C CA . LEU A 1 89 ? 46.645 -7.313 12.065 1.00 71.56 89 LEU A CA 1
ATOM 700 C C . LEU A 1 89 ? 45.973 -6.809 13.348 1.00 71.56 89 LEU A C 1
ATOM 702 O O . LEU A 1 89 ? 45.683 -5.619 13.464 1.00 71.56 89 LEU A O 1
ATOM 706 N N . VAL A 1 90 ? 45.731 -7.705 14.307 1.00 64.94 90 VAL A N 1
ATOM 707 C CA . VAL A 1 90 ? 45.152 -7.335 15.603 1.00 64.94 90 VAL A CA 1
ATOM 708 C C . VAL A 1 90 ? 46.165 -6.558 16.448 1.00 64.94 90 VAL A C 1
ATOM 710 O O . VAL A 1 90 ? 45.789 -5.557 17.050 1.00 64.94 90 VAL A O 1
ATOM 713 N N . GLU A 1 91 ? 47.442 -6.950 16.445 1.00 75.44 91 GLU A N 1
ATOM 714 C CA . GLU A 1 91 ? 48.518 -6.222 17.136 1.00 75.44 91 GLU A CA 1
ATOM 715 C C . GLU A 1 91 ? 48.651 -4.787 16.623 1.00 75.44 91 GLU A C 1
ATOM 717 O O . GLU A 1 91 ? 48.566 -3.860 17.424 1.00 75.44 91 GLU A O 1
ATOM 722 N N . SER A 1 92 ? 48.730 -4.576 15.304 1.00 75.38 92 SER A N 1
ATOM 723 C CA . SER A 1 92 ? 48.820 -3.223 14.734 1.00 75.38 92 SER A CA 1
ATOM 724 C C . SER A 1 92 ? 47.587 -2.362 15.024 1.00 75.38 92 SER A C 1
ATOM 726 O O . SER A 1 92 ? 47.712 -1.165 15.285 1.00 75.38 92 SER A O 1
ATOM 728 N N . ALA A 1 93 ? 46.386 -2.952 15.017 1.00 66.00 93 ALA A N 1
ATOM 729 C CA . ALA A 1 93 ? 45.169 -2.224 15.370 1.00 66.00 93 ALA A CA 1
ATOM 730 C C . ALA A 1 93 ? 45.191 -1.777 16.841 1.00 66.00 93 ALA A C 1
ATOM 732 O O . ALA A 1 93 ? 44.877 -0.627 17.145 1.00 66.00 93 ALA A O 1
ATOM 733 N N . VAL A 1 94 ? 45.607 -2.655 17.752 1.00 65.31 94 VAL A N 1
ATOM 734 C CA . VAL A 1 94 ? 45.657 -2.359 19.189 1.00 65.31 94 VAL A CA 1
ATOM 735 C C . VAL A 1 94 ? 46.792 -1.386 19.535 1.00 65.31 94 VAL A C 1
ATOM 737 O O . VAL A 1 94 ? 46.548 -0.447 20.291 1.00 65.31 94 VAL A O 1
ATOM 740 N N . GLN A 1 95 ? 47.974 -1.522 18.921 1.00 83.25 95 GLN A N 1
ATOM 741 C CA . GLN A 1 95 ? 49.085 -0.560 19.020 1.00 83.25 95 GLN A CA 1
ATOM 742 C C . GLN A 1 95 ? 48.620 0.856 18.662 1.00 83.25 95 GLN A C 1
ATOM 744 O O . GLN A 1 95 ? 48.895 1.813 19.386 1.00 83.25 95 GLN A O 1
ATOM 749 N N . SER A 1 96 ? 47.830 0.985 17.589 1.00 73.31 96 SER A N 1
ATOM 750 C CA . SER A 1 96 ? 47.296 2.284 17.164 1.00 73.31 96 SER A CA 1
ATOM 751 C C . SER A 1 96 ? 46.310 2.904 18.165 1.00 73.31 96 SER A C 1
ATOM 753 O O . SER A 1 96 ? 46.263 4.124 18.297 1.00 73.31 96 SER A O 1
ATOM 755 N N . ILE A 1 97 ? 45.541 2.080 18.887 1.00 70.56 97 ILE A N 1
ATOM 756 C CA . ILE A 1 97 ? 44.527 2.538 19.849 1.00 70.56 97 ILE A CA 1
ATOM 757 C C . ILE A 1 97 ? 45.164 2.901 21.192 1.00 70.56 97 ILE A C 1
ATOM 759 O O . ILE A 1 97 ? 44.763 3.876 21.823 1.00 70.56 97 ILE A O 1
ATOM 763 N N . ILE A 1 98 ? 46.128 2.101 21.646 1.00 74.06 98 ILE A N 1
ATOM 764 C CA . ILE A 1 98 ? 46.758 2.258 22.962 1.00 74.06 98 ILE A CA 1
ATOM 765 C C . ILE A 1 98 ? 47.916 3.269 22.909 1.00 74.06 98 ILE A C 1
ATOM 767 O O . ILE A 1 98 ? 48.249 3.864 23.930 1.00 74.06 98 ILE A O 1
ATOM 771 N N . GLY A 1 99 ? 48.493 3.507 21.726 1.00 83.38 99 GLY A N 1
ATOM 772 C CA . GLY A 1 99 ? 49.644 4.394 21.543 1.00 83.38 99 GLY A CA 1
ATOM 773 C C . GLY A 1 99 ? 50.973 3.775 21.986 1.00 83.38 99 GLY A C 1
ATOM 774 O O . GLY A 1 99 ? 51.958 4.493 22.122 1.00 83.38 99 GLY A O 1
ATOM 775 N N . ASP A 1 100 ? 51.000 2.460 22.205 1.00 85.50 100 ASP A N 1
ATOM 776 C CA . ASP A 1 100 ? 52.178 1.697 22.616 1.00 85.50 100 ASP A CA 1
ATOM 777 C C . ASP A 1 100 ? 52.666 0.862 21.428 1.00 85.50 100 ASP A C 1
ATOM 779 O O . ASP A 1 100 ? 52.002 -0.093 21.025 1.00 85.50 100 ASP A O 1
ATOM 783 N N . GLN A 1 101 ? 53.784 1.272 20.825 1.00 86.12 101 GLN A N 1
ATOM 784 C CA . GLN A 1 101 ? 54.342 0.628 19.629 1.00 86.12 101 GLN A CA 1
ATOM 785 C C . GLN A 1 101 ? 54.995 -0.723 19.942 1.00 86.12 101 GLN A C 1
ATOM 787 O O . GLN A 1 101 ? 55.124 -1.552 19.043 1.00 86.12 101 GLN A O 1
ATOM 792 N N . ASP A 1 102 ? 55.341 -0.966 21.208 1.00 83.44 102 ASP A N 1
ATOM 793 C CA . ASP A 1 102 ? 55.986 -2.200 21.657 1.00 83.44 102 ASP A CA 1
ATOM 794 C C . ASP A 1 102 ? 54.964 -3.242 22.150 1.00 83.44 102 ASP A C 1
ATOM 796 O O . ASP A 1 102 ? 55.335 -4.302 22.653 1.00 83.44 102 ASP A O 1
ATOM 800 N N . TYR A 1 103 ? 53.663 -2.976 21.979 1.00 77.94 103 TYR A N 1
ATOM 801 C CA . TYR A 1 103 ? 52.596 -3.883 22.396 1.00 77.94 103 TYR A CA 1
ATOM 802 C C . TYR A 1 103 ? 52.674 -5.238 21.674 1.00 77.94 103 TYR A C 1
ATOM 804 O O . TYR A 1 103 ? 52.563 -5.301 20.443 1.00 77.94 103 TYR A O 1
ATOM 812 N N . LEU A 1 104 ? 52.747 -6.327 22.449 1.00 77.62 104 LEU A N 1
ATOM 813 C CA . LEU A 1 104 ? 52.558 -7.696 21.970 1.00 77.62 104 LEU A CA 1
ATOM 814 C C . LEU A 1 104 ? 51.176 -8.228 22.368 1.00 77.62 104 LEU A C 1
ATOM 816 O O . LEU A 1 104 ? 50.645 -7.946 23.451 1.00 77.62 104 LEU A O 1
ATOM 820 N N . PHE A 1 105 ? 50.577 -9.047 21.496 1.00 61.06 105 PHE A N 1
ATOM 821 C CA . PHE A 1 105 ? 49.271 -9.644 21.763 1.00 61.06 105 PHE A CA 1
ATOM 822 C C . PHE A 1 105 ? 49.313 -10.492 23.041 1.00 61.06 105 PHE A C 1
ATOM 824 O O . PHE A 1 105 ? 49.923 -11.563 23.079 1.00 61.06 105 PHE A O 1
ATOM 831 N N . GLY A 1 106 ? 48.629 -10.008 24.078 1.00 72.25 106 GLY A N 1
ATOM 832 C CA . GLY A 1 106 ? 48.559 -10.637 25.398 1.00 72.25 106 GLY A CA 1
ATOM 833 C C . GLY A 1 106 ? 49.030 -9.742 26.544 1.00 72.25 106 GLY A C 1
ATOM 834 O O . GLY A 1 106 ? 48.574 -9.943 27.668 1.00 72.25 106 GLY A O 1
ATOM 835 N N . ASP A 1 107 ? 49.832 -8.708 26.286 1.00 75.81 107 ASP A N 1
ATOM 836 C CA . ASP A 1 107 ? 50.442 -7.892 27.349 1.00 75.81 107 ASP A CA 1
ATOM 837 C C . ASP A 1 107 ? 49.411 -7.086 28.139 1.00 75.81 107 ASP A C 1
ATOM 839 O O . ASP A 1 107 ? 49.446 -7.045 29.368 1.00 75.81 107 ASP A O 1
ATOM 843 N N . TYR A 1 108 ? 48.402 -6.534 27.459 1.00 70.25 108 TYR A N 1
ATOM 844 C CA . TYR A 1 108 ? 47.305 -5.836 28.139 1.00 70.25 108 TYR A CA 1
ATOM 845 C C . TYR A 1 108 ? 46.485 -6.783 29.023 1.00 70.25 108 TYR A C 1
ATOM 847 O O . TYR A 1 108 ? 46.070 -6.414 30.121 1.00 70.25 108 TYR A O 1
ATOM 855 N N . THR A 1 109 ? 46.279 -8.020 28.556 1.00 70.06 109 THR A N 1
ATOM 856 C CA . THR A 1 109 ? 45.547 -9.035 29.324 1.00 70.06 109 THR A CA 1
ATOM 857 C C . THR A 1 109 ? 46.356 -9.442 30.548 1.00 70.06 109 THR A C 1
ATOM 859 O O . THR A 1 109 ? 45.802 -9.446 31.640 1.00 70.06 109 THR A O 1
ATOM 862 N N . LYS A 1 110 ? 47.667 -9.680 30.399 1.00 74.88 110 LYS A N 1
ATOM 863 C CA . LYS A 1 110 ? 48.590 -9.992 31.503 1.00 74.88 110 LYS A CA 1
ATOM 864 C C . LYS A 1 110 ? 48.677 -8.866 32.530 1.00 74.88 110 LYS A C 1
ATOM 866 O O . LYS A 1 110 ? 48.601 -9.140 33.721 1.00 74.88 110 LYS A O 1
ATOM 871 N N . LYS A 1 111 ? 48.769 -7.610 32.083 1.00 77.06 111 LYS A N 1
ATOM 872 C CA . LYS A 1 111 ? 48.807 -6.435 32.964 1.00 77.06 111 LYS A CA 1
ATOM 873 C C . LYS A 1 111 ? 47.522 -6.307 33.778 1.00 77.06 111 LYS A C 1
ATOM 875 O O . LYS A 1 111 ? 47.579 -6.229 34.998 1.00 77.06 111 LYS A O 1
ATOM 880 N N . ARG A 1 112 ? 46.356 -6.392 33.128 1.00 71.69 112 ARG A N 1
ATOM 881 C CA . ARG A 1 112 ? 45.061 -6.365 33.829 1.00 71.69 112 ARG A CA 1
ATOM 882 C C . ARG A 1 112 ? 44.877 -7.546 34.779 1.00 71.69 112 ARG A C 1
ATOM 884 O O . ARG A 1 112 ? 44.295 -7.370 35.841 1.00 71.69 112 ARG A O 1
ATOM 891 N N . LEU A 1 113 ? 45.383 -8.721 34.418 1.00 66.81 113 LEU A N 1
ATOM 892 C CA . LEU A 1 113 ? 45.419 -9.896 35.289 1.00 66.81 113 LEU A CA 1
ATOM 893 C C . LEU A 1 113 ? 46.295 -9.688 36.518 1.00 66.81 113 LEU A C 1
ATOM 895 O O . LEU A 1 113 ? 45.893 -10.056 37.619 1.00 66.81 113 LEU A O 1
ATOM 899 N N . SER A 1 114 ? 47.476 -9.104 36.330 1.00 74.94 114 SER A N 1
ATOM 900 C CA . SER A 1 114 ? 48.388 -8.770 37.420 1.00 74.94 114 SER A CA 1
ATOM 901 C C . SER A 1 114 ? 47.736 -7.778 38.376 1.00 74.94 114 SER A C 1
ATOM 903 O O . SER A 1 114 ? 47.761 -7.990 39.585 1.00 74.94 114 SER A O 1
ATOM 905 N N . ASP A 1 115 ? 47.064 -6.757 37.838 1.00 75.06 115 ASP A N 1
ATOM 906 C CA . ASP A 1 115 ? 46.331 -5.766 38.630 1.00 75.06 115 ASP A CA 1
ATOM 907 C C . ASP A 1 115 ? 45.156 -6.397 39.406 1.00 75.06 115 ASP A C 1
ATOM 909 O O . ASP A 1 115 ? 44.889 -6.018 40.543 1.00 75.06 115 ASP A O 1
ATOM 913 N N . LEU A 1 116 ? 44.447 -7.360 38.801 1.00 69.69 116 LEU A N 1
ATOM 914 C CA . LEU A 1 116 ? 43.267 -8.009 39.393 1.00 69.69 116 LEU A CA 1
ATOM 915 C C . LEU A 1 116 ? 43.607 -9.078 40.436 1.00 69.69 116 LEU A C 1
ATOM 917 O O . LEU A 1 116 ? 42.866 -9.248 41.399 1.00 69.69 116 LEU A O 1
ATOM 921 N N . THR A 1 117 ? 44.687 -9.830 40.232 1.00 71.44 117 THR A N 1
ATOM 922 C CA . THR A 1 117 ? 45.045 -10.980 41.084 1.00 71.44 117 THR A CA 1
ATOM 923 C C . THR A 1 117 ? 46.180 -10.676 42.062 1.00 71.44 117 THR A C 1
ATOM 925 O O . THR A 1 117 ? 46.420 -11.463 42.977 1.00 71.44 117 THR A O 1
ATOM 928 N N . GLY A 1 118 ? 46.907 -9.572 41.861 1.00 79.19 118 GLY A N 1
ATOM 929 C CA . GLY A 1 118 ? 48.103 -9.215 42.625 1.00 79.19 118 GLY A CA 1
ATOM 930 C C . GLY A 1 118 ? 49.335 -10.080 42.326 1.00 79.19 118 GLY A C 1
ATOM 931 O O . GLY A 1 118 ? 50.334 -9.962 43.032 1.00 79.19 118 GLY A O 1
ATOM 932 N N . LYS A 1 119 ? 49.286 -10.963 41.317 1.00 77.69 119 LYS A N 1
ATOM 933 C CA . LYS A 1 119 ? 50.409 -11.827 40.915 1.00 77.69 119 LYS A CA 1
ATOM 934 C C . LYS A 1 119 ? 51.117 -11.249 39.692 1.00 77.69 119 LYS A C 1
ATOM 936 O O . LYS A 1 119 ? 50.471 -10.967 38.690 1.00 77.69 119 LYS A O 1
ATOM 941 N N . ASP A 1 120 ? 52.441 -11.118 39.753 1.00 77.06 120 ASP A N 1
ATOM 942 C CA . ASP A 1 120 ? 53.226 -10.572 38.642 1.00 77.06 120 ASP A CA 1
ATOM 943 C C . ASP A 1 120 ? 53.451 -11.630 37.546 1.00 77.06 120 ASP A C 1
ATOM 945 O O . ASP A 1 120 ? 54.243 -12.566 37.691 1.00 77.06 120 ASP A O 1
ATOM 949 N N . TYR A 1 121 ? 52.717 -11.496 36.440 1.00 68.62 121 TYR A N 1
ATOM 950 C CA . TYR A 1 121 ? 52.754 -12.431 35.310 1.00 68.62 121 TYR A CA 1
ATOM 951 C C . TYR A 1 121 ? 53.836 -12.103 34.266 1.00 68.62 121 TYR A C 1
ATOM 953 O O . TYR A 1 121 ? 53.902 -12.774 33.233 1.00 68.62 121 TYR A O 1
ATOM 961 N N . ASN A 1 122 ? 54.692 -11.104 34.512 1.00 70.12 122 ASN A N 1
ATOM 962 C CA . ASN A 1 122 ? 55.810 -10.761 33.623 1.00 70.12 122 ASN A CA 1
ATOM 963 C C . ASN A 1 122 ? 57.088 -11.581 33.876 1.00 70.12 122 ASN A C 1
ATOM 965 O O . ASN A 1 122 ? 58.070 -11.419 33.152 1.00 70.12 122 ASN A O 1
ATOM 969 N N . SER A 1 123 ? 57.097 -12.481 34.864 1.00 70.19 123 SER A N 1
ATOM 970 C CA . SER A 1 123 ? 58.263 -13.326 35.140 1.00 70.19 123 SER A CA 1
ATOM 971 C C . SER A 1 123 ? 58.464 -14.375 34.037 1.00 70.19 123 SER A C 1
ATOM 973 O O . SER A 1 123 ? 57.652 -15.284 33.854 1.00 70.19 123 SER A O 1
ATOM 975 N N . SER A 1 124 ? 59.575 -14.266 33.307 1.00 60.69 124 SER A N 1
ATOM 976 C CA . SER A 1 124 ? 59.919 -15.046 32.107 1.00 60.69 124 SER A CA 1
ATOM 977 C C . SER A 1 124 ? 60.107 -16.559 32.315 1.00 60.69 124 SER A C 1
ATOM 979 O O . SER A 1 124 ? 60.401 -17.262 31.353 1.00 60.69 124 SER A O 1
ATOM 981 N N . ASN A 1 125 ? 59.931 -17.072 33.537 1.00 58.44 125 ASN A N 1
ATOM 982 C CA . ASN A 1 125 ? 60.115 -18.488 33.880 1.00 58.44 125 ASN A CA 1
ATOM 983 C C . ASN A 1 125 ? 58.811 -19.268 34.096 1.00 58.44 125 ASN A C 1
ATOM 985 O O . ASN A 1 125 ? 58.869 -20.453 34.416 1.00 58.44 125 ASN A O 1
ATOM 989 N N . ALA A 1 126 ? 57.643 -18.646 33.922 1.00 57.66 126 ALA A N 1
ATOM 990 C CA . ALA A 1 126 ? 56.372 -19.333 34.111 1.00 57.66 126 ALA A CA 1
ATOM 991 C C . ALA A 1 126 ? 55.661 -19.590 32.773 1.00 57.66 126 ALA A C 1
ATOM 993 O O . ALA A 1 126 ? 55.033 -18.703 32.193 1.00 57.66 126 ALA A O 1
ATOM 994 N N . THR A 1 127 ? 55.740 -20.828 32.281 1.00 54.81 127 THR A N 1
ATOM 995 C CA . THR A 1 127 ? 54.869 -21.333 31.210 1.00 54.81 127 THR A CA 1
ATOM 996 C C . THR A 1 127 ? 53.458 -21.509 31.758 1.00 54.81 127 THR A C 1
ATOM 998 O O . THR A 1 127 ? 53.096 -22.586 32.217 1.00 54.81 127 THR A O 1
ATOM 1001 N N . TYR A 1 128 ? 52.670 -20.437 31.740 1.00 60.06 128 TYR A N 1
ATOM 1002 C CA . TYR A 1 128 ? 51.240 -20.519 32.014 1.00 60.06 128 TYR A CA 1
ATOM 1003 C C . TYR A 1 128 ? 50.480 -20.799 30.720 1.00 60.06 128 TYR A C 1
ATOM 1005 O O . TYR A 1 128 ? 50.551 -20.022 29.763 1.00 60.06 128 TYR A O 1
ATOM 1013 N N . GLU A 1 129 ? 49.706 -21.881 30.695 1.00 61.47 129 GLU A N 1
ATOM 1014 C CA . GLU A 1 129 ? 48.700 -22.065 29.658 1.00 61.47 129 GLU A CA 1
ATOM 1015 C C . GLU A 1 129 ? 47.527 -21.121 29.946 1.00 61.47 129 GLU A C 1
ATOM 1017 O O . GLU A 1 129 ? 46.929 -21.140 31.020 1.00 61.47 129 GLU A O 1
ATOM 1022 N N . ILE A 1 130 ? 47.188 -20.270 28.973 1.00 57.06 130 ILE A N 1
ATOM 1023 C CA . ILE A 1 130 ? 46.132 -19.241 29.080 1.00 57.06 130 ILE A CA 1
ATOM 1024 C C . ILE A 1 130 ? 44.792 -19.834 29.567 1.00 57.06 130 ILE A C 1
ATOM 1026 O O . ILE A 1 130 ? 43.997 -19.137 30.204 1.00 57.06 130 ILE A O 1
ATOM 1030 N N . GLY A 1 131 ? 44.557 -21.127 29.315 1.00 64.88 131 GLY A N 1
ATOM 1031 C CA . GLY A 1 131 ? 43.384 -21.856 29.792 1.00 64.88 131 GLY A CA 1
ATOM 1032 C C . GLY A 1 131 ? 43.272 -21.928 31.317 1.00 64.88 131 GLY A C 1
ATOM 1033 O O . GLY A 1 131 ? 42.180 -21.721 31.844 1.00 64.88 131 GLY A O 1
ATOM 1034 N N . GLU A 1 132 ? 44.376 -22.141 32.036 1.00 63.72 132 GLU A N 1
ATOM 1035 C CA . GLU A 1 132 ? 44.357 -22.284 33.499 1.00 63.72 132 GLU A CA 1
ATOM 1036 C C . GLU A 1 132 ? 44.070 -20.952 34.188 1.00 63.72 132 GLU A C 1
ATOM 1038 O O . GLU A 1 132 ? 43.211 -20.883 35.066 1.00 63.72 132 GLU A O 1
ATOM 1043 N N . ILE A 1 133 ? 44.699 -19.865 33.727 1.00 62.41 133 ILE A N 1
ATOM 1044 C CA . ILE A 1 133 ? 44.470 -18.540 34.314 1.00 62.41 133 ILE A CA 1
ATOM 1045 C C . ILE A 1 133 ? 43.032 -18.069 34.055 1.00 62.41 133 ILE A C 1
ATOM 1047 O O . ILE A 1 133 ? 42.385 -17.499 34.934 1.00 62.41 133 ILE A O 1
ATOM 1051 N N . THR A 1 134 ? 42.503 -18.337 32.858 1.00 62.12 134 THR A N 1
ATOM 1052 C CA . THR A 1 134 ? 41.109 -17.998 32.535 1.00 62.12 134 THR A CA 1
ATOM 1053 C C . THR A 1 134 ? 40.141 -18.807 33.399 1.00 62.12 134 THR A C 1
ATOM 1055 O O . THR A 1 134 ? 39.147 -18.264 33.875 1.00 62.12 134 THR A O 1
ATOM 1058 N N . SER A 1 135 ? 40.441 -20.085 33.649 1.00 68.56 135 SER A N 1
ATOM 1059 C CA . SER A 1 135 ? 39.628 -20.937 34.518 1.00 68.56 135 SER A CA 1
ATOM 1060 C C . SER A 1 135 ? 39.628 -20.449 35.967 1.00 68.56 135 SER A C 1
ATOM 1062 O O . SER A 1 135 ? 38.563 -20.400 36.576 1.00 68.56 135 SER A O 1
ATOM 1064 N N . ASP A 1 136 ? 40.783 -20.055 36.505 1.00 68.94 136 ASP A N 1
ATOM 1065 C CA . ASP A 1 136 ? 40.931 -19.659 37.912 1.00 68.94 136 ASP A CA 1
ATOM 1066 C C . ASP A 1 136 ? 40.289 -18.290 38.204 1.00 68.94 136 ASP A C 1
ATOM 1068 O O . ASP A 1 136 ? 39.615 -18.081 39.211 1.00 68.94 136 ASP A O 1
ATOM 1072 N N . ILE A 1 137 ? 40.396 -17.347 37.267 1.00 67.56 137 ILE A N 1
ATOM 1073 C CA . ILE A 1 137 ? 39.765 -16.026 37.410 1.00 67.56 137 ILE A CA 1
ATOM 1074 C C . ILE A 1 137 ? 38.254 -16.121 37.267 1.00 67.56 137 ILE A C 1
ATOM 1076 O O . ILE A 1 137 ? 37.514 -15.461 38.001 1.00 67.56 137 ILE A O 1
ATOM 1080 N N . VAL A 1 138 ? 37.780 -16.937 36.325 1.00 66.69 138 VAL A N 1
ATOM 1081 C CA . VAL A 1 138 ? 36.346 -17.117 36.113 1.00 66.69 138 VAL A CA 1
ATOM 1082 C C . VAL A 1 138 ? 35.729 -17.952 37.240 1.00 66.69 138 VAL A C 1
ATOM 1084 O O . VAL A 1 138 ? 34.604 -17.649 37.638 1.00 66.69 138 VAL A O 1
ATOM 1087 N N . SER A 1 139 ? 36.451 -18.923 37.814 1.00 69.12 139 SER A N 1
ATOM 1088 C CA . SER A 1 139 ? 36.002 -19.667 38.999 1.00 69.12 139 SER A CA 1
ATOM 1089 C C . SER A 1 139 ? 35.889 -18.769 40.228 1.00 69.12 139 SER A C 1
ATOM 1091 O O . SER A 1 139 ? 34.836 -18.737 40.868 1.00 69.12 139 SER A O 1
ATOM 1093 N N . HIS A 1 140 ? 36.913 -17.960 40.499 1.00 71.12 140 HIS A N 1
ATOM 1094 C CA . HIS A 1 140 ? 36.949 -17.098 41.674 1.00 71.12 140 HIS A CA 1
ATOM 1095 C C . HIS A 1 140 ? 35.935 -15.948 41.577 1.00 71.12 140 HIS A C 1
ATOM 1097 O O . HIS A 1 140 ? 35.145 -15.718 42.492 1.00 71.12 140 HIS A O 1
ATOM 1103 N N . THR A 1 141 ? 35.876 -15.268 40.427 1.00 70.25 141 THR A N 1
ATOM 1104 C CA . THR A 1 141 ? 34.936 -14.156 40.204 1.00 70.25 141 THR A CA 1
ATOM 1105 C C . THR A 1 141 ? 33.489 -14.652 40.142 1.00 70.25 141 THR A C 1
ATOM 1107 O O . THR A 1 141 ? 32.592 -14.034 40.716 1.00 70.25 141 THR A O 1
ATOM 1110 N N . GLY A 1 142 ? 33.249 -15.787 39.475 1.00 67.81 142 GLY A N 1
ATOM 1111 C CA . GLY A 1 142 ? 31.931 -16.417 39.413 1.00 67.81 142 GLY A CA 1
ATOM 1112 C C . GLY A 1 142 ? 31.435 -16.863 40.788 1.00 67.81 142 GLY A C 1
ATOM 1113 O O . GLY A 1 142 ? 30.268 -16.635 41.111 1.00 67.81 142 GLY A O 1
ATOM 1114 N N . GLY A 1 143 ? 32.324 -17.419 41.618 1.00 70.81 143 GLY A N 1
ATOM 1115 C CA . GLY A 1 143 ? 32.007 -17.839 42.981 1.00 70.81 143 GLY A CA 1
ATOM 1116 C C . GLY A 1 143 ? 31.608 -16.680 43.891 1.00 70.81 143 GLY A C 1
ATOM 1117 O O . GLY A 1 143 ? 30.572 -16.759 44.551 1.00 70.81 143 GLY A O 1
ATOM 1118 N N . VAL A 1 144 ? 32.344 -15.563 43.843 1.00 74.31 144 VAL A N 1
ATOM 1119 C CA . VAL A 1 144 ? 32.028 -14.349 44.620 1.00 74.31 144 VAL A CA 1
ATOM 1120 C C . VAL A 1 144 ? 30.698 -13.723 44.185 1.00 74.31 144 VAL A C 1
ATOM 1122 O O . VAL A 1 144 ? 29.892 -13.344 45.030 1.00 74.31 144 VAL A O 1
ATOM 1125 N N . ILE A 1 145 ? 30.427 -13.643 42.877 1.00 69.75 145 ILE A N 1
ATOM 1126 C CA . ILE A 1 145 ? 29.186 -13.042 42.357 1.00 69.75 145 ILE A CA 1
ATOM 1127 C C . ILE A 1 145 ? 27.958 -13.900 42.689 1.00 69.75 145 ILE A C 1
ATOM 1129 O O . ILE A 1 145 ? 26.873 -13.367 42.926 1.00 69.75 145 ILE A O 1
ATOM 1133 N N . LEU A 1 146 ? 28.101 -15.226 42.683 1.00 66.69 146 LEU A N 1
ATOM 1134 C CA . LEU A 1 146 ? 26.980 -16.149 42.879 1.00 66.69 146 LEU A CA 1
ATOM 1135 C C . LEU A 1 146 ? 26.845 -16.671 44.314 1.00 66.69 146 LEU A C 1
ATOM 1137 O O . LEU A 1 146 ? 25.851 -17.348 44.589 1.00 66.69 146 LEU A O 1
ATOM 1141 N N . GLY A 1 147 ? 27.805 -16.369 45.195 1.00 79.56 147 GLY A N 1
ATOM 1142 C CA . GLY A 1 147 ? 27.883 -16.908 46.555 1.00 79.56 147 GLY A CA 1
ATOM 1143 C C . GLY A 1 147 ? 28.029 -18.432 46.577 1.00 79.56 147 GLY A C 1
ATOM 1144 O O . GLY A 1 147 ? 27.445 -19.086 47.437 1.00 79.56 147 GLY A O 1
ATOM 1145 N N . ASN A 1 148 ? 28.709 -19.005 45.578 1.00 77.81 148 ASN A N 1
ATOM 1146 C CA . ASN A 1 148 ? 28.866 -20.449 45.429 1.00 77.81 148 ASN A CA 1
ATOM 1147 C C . ASN A 1 148 ? 30.320 -20.803 45.110 1.00 77.81 148 ASN A C 1
ATOM 1149 O O . ASN A 1 148 ? 30.772 -20.628 43.979 1.00 77.81 148 ASN A O 1
ATOM 1153 N N . ASP A 1 149 ? 31.010 -21.376 46.090 1.00 78.19 149 ASP A N 1
ATOM 1154 C CA . ASP A 1 149 ? 32.428 -21.744 46.003 1.00 78.19 149 ASP A CA 1
ATOM 1155 C C . ASP A 1 149 ? 32.708 -22.857 44.972 1.00 78.19 149 ASP A C 1
ATOM 1157 O O . ASP A 1 149 ? 33.859 -23.129 44.641 1.00 78.19 149 ASP A O 1
ATOM 1161 N N . GLN A 1 150 ? 31.664 -23.498 44.430 1.00 81.00 150 GLN A N 1
ATOM 1162 C CA . GLN A 1 150 ? 31.755 -24.538 43.399 1.00 81.00 150 GLN A CA 1
ATOM 1163 C C . GLN A 1 150 ? 31.337 -24.055 42.002 1.00 81.00 150 GLN A C 1
ATOM 1165 O O . GLN A 1 150 ? 30.767 -24.821 41.221 1.00 81.00 150 GLN A O 1
ATOM 1170 N N . TYR A 1 151 ? 31.583 -22.788 41.673 1.00 70.44 151 TYR A N 1
ATOM 1171 C CA . TYR A 1 151 ? 31.242 -22.248 40.360 1.00 70.44 151 TYR A CA 1
ATOM 1172 C C . TYR A 1 151 ? 31.971 -22.976 39.217 1.00 70.44 151 TYR A C 1
ATOM 1174 O O . TYR A 1 151 ? 33.201 -23.069 39.203 1.00 70.44 151 TYR A O 1
ATOM 1182 N N . ARG A 1 152 ? 31.218 -23.428 38.206 1.00 74.19 152 ARG A N 1
ATOM 1183 C CA . ARG A 1 152 ? 31.762 -23.945 36.943 1.00 74.19 152 ARG A CA 1
ATOM 1184 C C . ARG A 1 152 ? 31.498 -22.977 35.795 1.00 74.19 152 ARG A C 1
ATOM 1186 O O . ARG A 1 152 ? 30.448 -22.337 35.710 1.00 74.19 152 ARG A O 1
ATOM 1193 N N . PHE A 1 153 ? 32.454 -22.895 34.867 1.00 60.94 153 PHE A N 1
ATOM 1194 C CA . PHE A 1 153 ? 32.297 -22.109 33.644 1.00 60.94 153 PHE A CA 1
ATOM 1195 C C . PHE A 1 153 ? 31.041 -22.567 32.884 1.00 60.94 153 PHE A C 1
ATOM 1197 O O . PHE A 1 153 ? 30.961 -23.710 32.439 1.00 60.94 153 PHE A O 1
ATOM 1204 N N . GLY A 1 154 ? 30.052 -21.675 32.764 1.00 70.88 154 GLY A N 1
ATOM 1205 C CA . GLY A 1 154 ? 28.745 -21.967 32.164 1.00 70.88 154 GLY A CA 1
ATOM 1206 C C . GLY A 1 154 ? 27.565 -21.895 33.137 1.00 70.88 154 GLY A C 1
ATOM 1207 O O . GLY A 1 154 ? 26.426 -21.775 32.680 1.00 70.88 154 GLY A O 1
ATOM 1208 N N . ASP A 1 155 ? 27.797 -21.868 34.453 1.00 73.62 155 ASP A N 1
ATOM 1209 C CA . ASP A 1 155 ? 26.722 -21.740 35.448 1.00 73.62 155 ASP A CA 1
ATOM 1210 C C . ASP A 1 155 ? 26.056 -20.358 35.392 1.00 73.62 155 ASP A C 1
ATOM 1212 O O . ASP A 1 155 ? 24.831 -20.262 35.476 1.00 73.62 155 ASP A O 1
ATOM 1216 N N . LEU A 1 156 ? 26.829 -19.283 35.167 1.00 69.12 156 LEU A N 1
ATOM 1217 C CA . LEU A 1 156 ? 26.288 -17.930 34.964 1.00 69.12 156 LEU A CA 1
ATOM 1218 C C . LEU A 1 156 ? 25.383 -17.885 33.730 1.00 69.12 156 LEU A C 1
ATOM 1220 O O . LEU A 1 156 ? 24.259 -17.391 33.803 1.00 69.12 156 LEU A O 1
ATOM 1224 N N . THR A 1 157 ? 25.847 -18.443 32.610 1.00 67.00 157 THR A N 1
ATOM 1225 C CA . THR A 1 157 ? 25.087 -18.498 31.357 1.00 67.00 157 THR A CA 1
ATOM 1226 C C . THR A 1 157 ? 23.831 -19.348 31.514 1.00 67.00 157 THR A C 1
ATOM 1228 O O . THR A 1 157 ? 22.755 -18.923 31.111 1.00 67.00 157 THR A O 1
ATOM 1231 N N . SER A 1 158 ? 23.929 -20.504 32.169 1.00 75.75 158 SER A N 1
ATOM 1232 C CA . SER A 1 158 ? 22.786 -21.387 32.426 1.00 75.75 158 SER A CA 1
ATOM 1233 C C . SER A 1 158 ? 21.761 -20.729 33.347 1.00 75.75 158 SER A C 1
ATOM 1235 O O . SER A 1 158 ? 20.562 -20.812 33.095 1.00 75.75 158 SER A O 1
ATOM 1237 N N . ARG A 1 159 ? 22.207 -20.013 34.386 1.00 74.94 159 ARG A N 1
ATOM 1238 C CA . ARG A 1 159 ? 21.328 -19.273 35.303 1.00 74.94 159 ARG A CA 1
ATOM 1239 C C . ARG A 1 159 ? 20.687 -18.066 34.619 1.00 74.94 159 ARG A C 1
ATOM 1241 O O . ARG A 1 159 ? 19.506 -17.818 34.844 1.00 74.94 159 ARG A O 1
ATOM 1248 N N . ALA A 1 160 ? 21.417 -17.372 33.745 1.00 70.00 160 ALA A N 1
ATOM 1249 C CA . ALA A 1 160 ? 20.885 -16.288 32.923 1.00 70.00 160 ALA A CA 1
ATOM 1250 C C . ALA A 1 160 ? 19.849 -16.795 31.907 1.00 70.00 160 ALA A C 1
ATOM 1252 O O . ALA A 1 160 ? 18.768 -16.219 31.816 1.00 70.00 160 ALA A O 1
ATOM 1253 N N . ILE A 1 161 ? 20.125 -17.901 31.205 1.00 74.81 161 ILE A N 1
ATOM 1254 C CA . ILE A 1 161 ? 19.181 -18.539 30.272 1.00 74.81 161 ILE A CA 1
ATOM 1255 C C . ILE A 1 161 ? 17.937 -19.016 31.021 1.00 74.81 161 ILE A C 1
ATOM 1257 O O . ILE A 1 161 ? 16.826 -18.702 30.612 1.00 74.81 161 ILE A O 1
ATOM 1261 N N . ARG A 1 162 ? 18.100 -19.693 32.162 1.00 79.62 162 ARG A N 1
ATOM 1262 C CA . ARG A 1 162 ? 16.976 -20.165 32.983 1.00 79.62 162 ARG A CA 1
ATOM 1263 C C . ARG A 1 162 ? 16.163 -19.005 33.559 1.00 79.62 162 ARG A C 1
ATOM 1265 O O . ARG A 1 162 ? 14.941 -19.076 33.601 1.00 79.62 162 ARG A O 1
ATOM 1272 N N . GLY A 1 163 ? 16.818 -17.916 33.962 1.00 76.19 163 GLY A N 1
ATOM 1273 C CA . GLY A 1 163 ? 16.153 -16.686 34.391 1.00 76.19 163 GLY A CA 1
ATOM 1274 C C . GLY A 1 163 ? 15.372 -16.023 33.255 1.00 76.19 163 GLY A C 1
ATOM 1275 O O . GLY A 1 163 ? 14.228 -15.609 33.451 1.00 76.19 163 GLY A O 1
ATOM 1276 N N . ALA A 1 164 ? 15.952 -15.975 32.055 1.00 66.75 164 ALA A N 1
ATOM 1277 C CA . ALA A 1 164 ? 15.279 -15.489 30.858 1.00 66.75 164 ALA A CA 1
ATOM 1278 C C . ALA A 1 164 ? 14.086 -16.379 30.483 1.00 66.75 164 ALA A C 1
ATOM 1280 O O . ALA A 1 164 ? 13.026 -15.855 30.168 1.00 66.75 164 ALA A O 1
ATOM 1281 N N . GLU A 1 165 ? 14.211 -17.701 30.588 1.00 70.38 165 GLU A N 1
ATOM 1282 C CA . GLU A 1 165 ? 13.152 -18.668 30.294 1.00 70.38 165 GLU A CA 1
ATOM 1283 C C . GLU A 1 165 ? 12.006 -18.606 31.313 1.00 70.38 165 GLU A C 1
ATOM 1285 O O . GLU A 1 165 ? 10.842 -18.600 30.922 1.00 70.38 165 GLU A O 1
ATOM 1290 N N . VAL A 1 166 ? 12.304 -18.450 32.608 1.00 78.94 166 VAL A N 1
ATOM 1291 C CA . VAL A 1 166 ? 11.296 -18.216 33.660 1.00 78.94 166 VAL A CA 1
ATOM 1292 C C . VAL A 1 166 ? 10.596 -16.874 33.457 1.00 78.94 166 VAL A C 1
ATOM 1294 O O . VAL A 1 166 ? 9.371 -16.795 33.567 1.00 78.94 166 VAL A O 1
ATOM 1297 N N . SER A 1 167 ? 11.345 -15.824 33.113 1.00 72.38 167 SER A N 1
ATOM 1298 C CA . SER A 1 167 ? 10.780 -14.508 32.800 1.00 72.38 167 SER A CA 1
ATOM 1299 C C . SER A 1 167 ? 9.896 -14.585 31.559 1.00 72.38 167 SER A C 1
ATOM 1301 O O . SER A 1 167 ? 8.778 -14.079 31.576 1.00 72.38 167 SER A O 1
ATOM 1303 N N . LEU A 1 168 ? 10.339 -15.301 30.521 1.00 65.50 168 LEU A N 1
ATOM 1304 C CA . LEU A 1 168 ? 9.579 -15.551 29.304 1.00 65.50 168 LEU A CA 1
ATOM 1305 C C . LEU A 1 168 ? 8.311 -16.351 29.606 1.00 65.50 168 LEU A C 1
ATOM 1307 O O . LEU A 1 168 ? 7.258 -15.957 29.137 1.00 65.50 168 LEU A O 1
ATOM 1311 N N . HIS A 1 169 ? 8.362 -17.414 30.412 1.00 70.62 169 HIS A N 1
ATOM 1312 C CA . HIS A 1 169 ? 7.186 -18.204 30.798 1.00 70.62 169 HIS A CA 1
ATOM 1313 C C . HIS A 1 169 ? 6.197 -17.416 31.663 1.00 70.62 169 HIS A C 1
ATOM 1315 O O . HIS A 1 169 ? 4.988 -17.503 31.446 1.00 70.62 169 HIS A O 1
ATOM 1321 N N . THR A 1 170 ? 6.693 -16.606 32.599 1.00 72.62 170 THR A N 1
ATOM 1322 C CA . THR A 1 170 ? 5.863 -15.724 33.438 1.00 72.62 170 THR A CA 1
ATOM 1323 C C . THR A 1 170 ? 5.194 -14.644 32.590 1.00 72.62 170 THR A C 1
ATOM 1325 O O . THR A 1 170 ? 4.011 -14.349 32.766 1.00 72.62 170 THR A O 1
ATOM 1328 N N . TRP A 1 171 ? 5.926 -14.101 31.615 1.00 65.62 171 TRP A N 1
ATOM 1329 C CA . TRP A 1 171 ? 5.396 -13.160 30.637 1.00 65.62 171 TRP A CA 1
ATOM 1330 C C . TRP A 1 171 ? 4.364 -13.849 29.735 1.00 65.62 171 TRP A C 1
ATOM 1332 O O . TRP A 1 171 ? 3.226 -13.395 29.658 1.00 65.62 171 TRP A O 1
ATOM 1342 N N . LYS A 1 172 ? 4.683 -15.015 29.161 1.00 64.31 172 LYS A N 1
ATOM 1343 C CA . LYS A 1 172 ? 3.812 -15.805 28.273 1.00 64.31 172 LYS A CA 1
ATOM 1344 C C . LYS A 1 172 ? 2.508 -16.235 28.955 1.00 64.31 172 LYS A C 1
ATOM 1346 O O . LYS A 1 172 ? 1.478 -16.278 28.297 1.00 64.31 172 LYS A O 1
ATOM 1351 N N . GLY A 1 173 ? 2.536 -16.508 30.261 1.00 65.12 173 GLY A N 1
ATOM 1352 C CA . GLY A 1 173 ? 1.354 -16.892 31.039 1.00 65.12 173 GLY A CA 1
ATOM 1353 C C . GLY A 1 173 ? 0.423 -15.736 31.426 1.00 65.12 173 GLY A C 1
ATOM 1354 O O . GLY A 1 173 ? -0.756 -15.979 31.649 1.00 65.12 173 GLY A O 1
ATOM 1355 N N . ARG A 1 174 ? 0.917 -14.488 31.499 1.00 56.50 174 ARG A N 1
ATOM 1356 C CA . ARG A 1 174 ? 0.112 -13.312 31.907 1.00 56.50 174 ARG A CA 1
ATOM 1357 C C . ARG A 1 174 ? -0.177 -12.310 30.788 1.00 56.50 174 ARG A C 1
ATOM 1359 O O . ARG A 1 174 ? -1.186 -11.623 30.850 1.00 56.50 174 ARG A O 1
ATOM 1366 N N . THR A 1 175 ? 0.685 -12.205 29.778 1.00 55.34 175 THR A N 1
ATOM 1367 C CA . THR A 1 175 ? 0.580 -11.185 28.710 1.00 55.34 175 THR A CA 1
ATOM 1368 C C . THR A 1 175 ? 0.089 -11.722 27.368 1.00 55.34 175 THR A C 1
ATOM 1370 O O . THR A 1 175 ? -0.154 -10.937 26.459 1.00 55.34 175 THR A O 1
ATOM 1373 N N . LEU A 1 176 ? -0.107 -13.036 27.222 1.00 60.47 176 LEU A N 1
ATOM 1374 C CA . LEU A 1 176 ? -0.695 -13.620 26.008 1.00 60.47 176 LEU A CA 1
ATOM 1375 C C . LEU A 1 176 ? -2.106 -14.159 26.209 1.00 60.47 176 LEU A C 1
ATOM 1377 O O . LEU A 1 176 ? -2.637 -14.755 25.278 1.00 60.47 176 LEU A O 1
ATOM 1381 N N . ASP A 1 177 ? -2.729 -13.931 27.368 1.00 75.25 177 ASP A N 1
ATOM 1382 C CA . ASP A 1 177 ? -4.179 -14.046 27.447 1.00 75.25 177 ASP A CA 1
ATOM 1383 C C . ASP A 1 177 ? -4.795 -12.702 27.014 1.00 75.25 177 ASP A C 1
ATOM 1385 O O . ASP A 1 177 ? -4.835 -11.753 27.811 1.00 75.25 177 ASP A O 1
ATOM 1389 N N . PRO A 1 178 ? -5.245 -12.568 25.749 1.00 72.06 178 PRO A N 1
ATOM 1390 C CA . PRO A 1 178 ? -5.838 -11.330 25.261 1.00 72.06 178 PRO A CA 1
ATOM 1391 C C . PRO A 1 178 ? -7.079 -10.940 26.067 1.00 72.06 178 PRO A C 1
ATOM 1393 O O . PRO A 1 178 ? -7.403 -9.757 26.122 1.00 72.06 178 PRO A O 1
ATOM 1396 N N . VAL A 1 179 ? -7.749 -11.898 26.721 1.00 77.19 179 VAL A N 1
ATOM 1397 C CA . VAL A 1 179 ? -8.916 -11.636 27.569 1.00 77.19 179 VAL A CA 1
ATOM 1398 C C . VAL A 1 179 ? -8.497 -10.932 28.856 1.00 77.19 179 VAL A C 1
ATOM 1400 O O . VAL A 1 179 ? -9.147 -9.971 29.263 1.00 77.19 179 VAL A O 1
ATOM 1403 N N . HIS A 1 180 ? -7.389 -11.348 29.474 1.00 78.69 180 HIS A N 1
ATOM 1404 C CA . HIS A 1 180 ? -6.901 -10.727 30.705 1.00 78.69 180 HIS A CA 1
ATOM 1405 C C . HIS A 1 180 ? -6.412 -9.292 30.469 1.00 78.69 180 HIS A C 1
ATOM 1407 O O . HIS A 1 180 ? -6.809 -8.386 31.200 1.00 78.69 180 HIS A O 1
ATOM 1413 N N . LEU A 1 181 ? -5.632 -9.063 29.404 1.00 76.12 181 LEU A N 1
ATOM 1414 C CA . LEU A 1 181 ? -5.219 -7.715 28.990 1.00 76.12 181 LEU A CA 1
ATOM 1415 C C . LEU A 1 181 ? -6.423 -6.844 28.622 1.00 76.12 181 LEU A C 1
ATOM 1417 O O . LEU A 1 181 ? -6.490 -5.686 29.031 1.00 76.12 181 LEU A O 1
ATOM 1421 N N . TYR A 1 182 ? -7.387 -7.397 27.878 1.00 81.12 182 TYR A N 1
ATOM 1422 C CA . TYR A 1 182 ? -8.616 -6.684 27.550 1.00 81.12 182 TYR A CA 1
ATOM 1423 C C . TYR A 1 182 ? -9.330 -6.237 28.824 1.00 81.12 182 TYR A C 1
ATOM 1425 O O . TYR A 1 182 ? -9.566 -5.046 28.971 1.00 81.12 182 TYR A O 1
ATOM 1433 N N . ASN A 1 183 ? -9.593 -7.141 29.770 1.00 82.88 183 ASN A N 1
ATOM 1434 C CA . ASN A 1 183 ? -10.278 -6.799 31.018 1.00 82.88 183 ASN A CA 1
ATOM 1435 C C . ASN A 1 183 ? -9.479 -5.771 31.838 1.00 82.88 183 ASN A C 1
ATOM 1437 O O . ASN A 1 183 ? -10.033 -4.756 32.246 1.00 82.88 183 ASN A O 1
ATOM 1441 N N . GLN A 1 184 ? -8.161 -5.946 31.980 1.00 85.44 184 GLN A N 1
ATOM 1442 C CA . GLN A 1 184 ? -7.314 -5.039 32.763 1.00 85.44 184 GLN A CA 1
ATOM 1443 C C . GLN A 1 184 ? -7.348 -3.584 32.259 1.00 85.44 184 GLN A C 1
ATOM 1445 O O . GLN A 1 184 ? -7.395 -2.656 33.068 1.00 85.44 184 GLN A O 1
ATOM 1450 N N . TYR A 1 185 ? -7.321 -3.369 30.940 1.00 83.88 185 TYR A N 1
ATOM 1451 C CA . TYR A 1 185 ? -7.356 -2.021 30.361 1.00 83.88 185 TYR A CA 1
ATOM 1452 C C . TYR A 1 185 ? -8.779 -1.508 30.118 1.00 83.88 185 TYR A C 1
ATOM 1454 O O . TYR A 1 185 ? -9.013 -0.302 30.175 1.00 83.88 185 TYR A O 1
ATOM 1462 N N . MET A 1 186 ? -9.735 -2.397 29.841 1.00 86.25 186 MET A N 1
ATOM 1463 C CA . MET A 1 186 ? -11.096 -2.017 29.460 1.00 86.25 186 MET A CA 1
ATOM 1464 C C . MET A 1 186 ? -12.048 -1.887 30.650 1.00 86.25 186 MET A C 1
ATOM 1466 O O . MET A 1 186 ? -13.042 -1.176 30.523 1.00 86.25 186 MET A O 1
ATOM 1470 N N . ASP A 1 187 ? -11.772 -2.502 31.803 1.00 90.31 187 ASP A N 1
ATOM 1471 C CA . ASP A 1 187 ? -12.655 -2.417 32.979 1.00 90.31 187 ASP A CA 1
ATOM 1472 C C . ASP A 1 187 ? -12.718 -1.017 33.600 1.00 90.31 187 ASP A C 1
ATOM 1474 O O . ASP A 1 187 ? -13.681 -0.691 34.290 1.00 90.31 187 ASP A O 1
ATOM 1478 N N . GLN A 1 188 ? -11.752 -0.150 33.287 1.00 93.56 188 GLN A N 1
ATOM 1479 C CA . GLN A 1 188 ? -11.781 1.260 33.687 1.00 93.56 188 GLN A CA 1
ATOM 1480 C C . GLN A 1 188 ? -12.831 2.079 32.918 1.00 93.56 188 GLN A C 1
ATOM 1482 O O . GLN A 1 188 ? -13.187 3.179 33.338 1.00 93.56 188 GLN A O 1
ATOM 1487 N N . PHE A 1 189 ? -13.334 1.561 31.794 1.00 94.00 189 PHE A N 1
ATOM 1488 C CA . PHE A 1 189 ? -14.287 2.255 30.939 1.00 94.00 189 PHE A CA 1
ATOM 1489 C C . PHE A 1 189 ? -15.704 1.720 31.140 1.00 94.00 189 PHE A C 1
ATOM 1491 O O . PHE A 1 189 ? -15.962 0.512 31.160 1.00 94.00 189 PHE A O 1
ATOM 1498 N N . THR A 1 190 ? -16.670 2.636 31.189 1.00 95.56 190 THR A N 1
ATOM 1499 C CA . THR A 1 190 ? -18.089 2.260 31.133 1.00 95.56 190 THR A CA 1
ATOM 1500 C C . THR A 1 190 ? -18.386 1.482 29.837 1.00 95.56 190 THR A C 1
ATOM 1502 O O . THR A 1 190 ? -17.706 1.685 28.825 1.00 95.56 190 THR A O 1
ATOM 1505 N N . PRO A 1 191 ? -19.391 0.584 29.811 1.00 90.38 191 PRO A N 1
ATOM 1506 C CA . PRO A 1 191 ? -19.764 -0.150 28.596 1.00 90.38 191 PRO A CA 1
ATOM 1507 C C . PRO A 1 191 ? -19.964 0.747 27.361 1.00 90.38 191 PRO A C 1
ATOM 1509 O O . PRO A 1 191 ? -19.564 0.375 26.258 1.00 90.38 191 PRO A O 1
ATOM 1512 N N . ASP A 1 192 ? -20.503 1.954 27.546 1.00 89.38 192 ASP A N 1
ATOM 1513 C CA . ASP A 1 192 ? -20.705 2.919 26.462 1.00 89.38 192 ASP A CA 1
ATOM 1514 C C . ASP A 1 192 ? -19.383 3.504 25.945 1.00 89.38 192 ASP A C 1
ATOM 1516 O O . ASP A 1 192 ? -19.157 3.545 24.734 1.00 89.38 192 ASP A O 1
ATOM 1520 N N . GLN A 1 193 ? -18.464 3.875 26.841 1.00 91.88 193 GLN A N 1
ATOM 1521 C CA . GLN A 1 193 ? -17.121 4.332 26.464 1.00 91.88 193 GLN A CA 1
ATOM 1522 C C . GLN A 1 193 ? -16.329 3.239 25.739 1.00 91.88 193 GLN A C 1
ATOM 1524 O O . GLN A 1 193 ? -15.675 3.529 24.736 1.00 91.88 193 GLN A O 1
ATOM 1529 N N . ARG A 1 194 ? -16.435 1.978 26.185 1.00 88.00 194 ARG A N 1
ATOM 1530 C CA . ARG A 1 194 ? -15.811 0.827 25.509 1.00 88.00 194 ARG A CA 1
ATOM 1531 C C . ARG A 1 194 ? -16.305 0.686 24.076 1.00 88.00 194 ARG A C 1
ATOM 1533 O O . ARG A 1 194 ? -15.499 0.541 23.161 1.00 88.00 194 ARG A O 1
ATOM 1540 N N . ASN A 1 195 ? -17.617 0.781 23.865 1.00 83.38 195 ASN A N 1
ATOM 1541 C CA . ASN A 1 195 ? -18.200 0.709 22.527 1.00 83.38 195 ASN A CA 1
ATOM 1542 C C . ASN A 1 195 ? -17.709 1.852 21.627 1.00 83.38 195 ASN A C 1
ATOM 1544 O O . ASN A 1 195 ? -17.344 1.606 20.478 1.00 83.38 195 ASN A O 1
ATOM 1548 N N . ILE A 1 196 ? -17.647 3.082 22.146 1.00 87.81 196 ILE A N 1
ATOM 1549 C CA . ILE A 1 196 ? -17.131 4.242 21.402 1.00 87.81 196 ILE A CA 1
ATOM 1550 C C . ILE A 1 196 ? -15.658 4.033 21.026 1.00 87.81 196 ILE A C 1
ATOM 1552 O O . ILE A 1 196 ? -15.287 4.246 19.870 1.00 87.81 196 ILE A O 1
ATOM 1556 N N . LEU A 1 197 ? -14.834 3.568 21.969 1.00 88.81 197 LEU A N 1
ATOM 1557 C CA . LEU A 1 197 ? -13.411 3.315 21.751 1.00 88.81 197 LEU A CA 1
ATOM 1558 C C . LEU A 1 197 ? -13.182 2.214 20.708 1.00 88.81 197 LEU A C 1
ATOM 1560 O O . LEU A 1 197 ? -12.376 2.393 19.797 1.00 88.81 197 LEU A O 1
ATOM 1564 N N . ILE A 1 198 ? -13.923 1.105 20.794 1.00 84.75 198 ILE A N 1
ATOM 1565 C CA . ILE A 1 198 ? -13.847 0.001 19.826 1.00 84.75 198 ILE A CA 1
ATOM 1566 C C . ILE A 1 198 ? -14.233 0.488 18.427 1.00 84.75 198 ILE A C 1
ATOM 1568 O O . ILE A 1 198 ? -13.527 0.202 17.460 1.00 84.75 198 ILE A O 1
ATOM 1572 N N . VAL A 1 199 ? -15.320 1.255 18.301 1.00 84.50 199 VAL A N 1
ATOM 1573 C CA . VAL A 1 199 ? -15.752 1.808 17.008 1.00 84.50 199 VAL A CA 1
ATOM 1574 C C . VAL A 1 199 ? -14.699 2.761 16.440 1.00 84.50 199 VAL A C 1
ATOM 1576 O O . VAL A 1 199 ? -14.372 2.662 15.256 1.00 84.50 199 VAL A O 1
ATOM 1579 N N . ALA A 1 200 ? -14.128 3.642 17.265 1.00 88.56 200 ALA A N 1
ATOM 1580 C CA . ALA A 1 200 ? -13.061 4.552 16.853 1.00 88.56 200 ALA A CA 1
ATOM 1581 C C . ALA A 1 200 ? -11.799 3.797 16.404 1.00 88.56 200 ALA A C 1
ATOM 1583 O O . ALA A 1 200 ? -11.211 4.133 15.375 1.00 88.56 200 ALA A O 1
ATOM 1584 N N . PHE A 1 201 ? -11.420 2.741 17.127 1.00 89.06 201 PHE A N 1
ATOM 1585 C CA . PHE A 1 201 ? -10.275 1.902 16.789 1.00 89.06 201 PHE A CA 1
ATOM 1586 C C . PHE A 1 201 ? -10.478 1.156 15.466 1.00 89.06 201 PHE A C 1
ATOM 1588 O O . PHE A 1 201 ? -9.626 1.236 14.582 1.00 89.06 201 PHE A O 1
ATOM 1595 N N . ILE A 1 202 ? -11.625 0.490 15.285 1.00 87.06 202 ILE A N 1
ATOM 1596 C CA . ILE A 1 202 ? -11.969 -0.205 14.032 1.00 87.06 202 ILE A CA 1
ATOM 1597 C C . ILE A 1 202 ? -11.957 0.778 12.858 1.00 87.06 202 ILE A C 1
ATOM 1599 O O . ILE A 1 202 ? -11.435 0.464 11.789 1.00 87.06 202 ILE A O 1
ATOM 1603 N N . ARG A 1 203 ? -12.489 1.987 13.063 1.00 88.25 203 ARG A N 1
ATOM 1604 C CA . ARG A 1 203 ? -12.477 3.065 12.071 1.00 88.25 203 ARG A CA 1
ATOM 1605 C C . ARG A 1 203 ? -11.056 3.474 11.681 1.00 88.25 203 ARG A C 1
ATOM 1607 O O . ARG A 1 203 ? -10.743 3.506 10.492 1.00 88.25 203 ARG A O 1
ATOM 1614 N N . LEU A 1 204 ? -10.192 3.761 12.654 1.00 90.81 204 LEU A N 1
ATOM 1615 C CA . LEU A 1 204 ? -8.797 4.126 12.390 1.00 90.81 204 LEU A CA 1
ATOM 1616 C C . LEU A 1 204 ? -8.041 2.997 11.685 1.00 90.81 204 LEU A C 1
ATOM 1618 O O . LEU A 1 204 ? -7.309 3.259 10.732 1.00 90.81 204 LEU A O 1
ATOM 1622 N N . LEU A 1 205 ? -8.268 1.748 12.094 1.00 90.06 205 LEU A N 1
ATOM 1623 C CA . LEU A 1 205 ? -7.671 0.578 11.458 1.00 90.06 205 LEU A CA 1
ATOM 1624 C C . LEU A 1 205 ? -8.128 0.430 10.001 1.00 90.06 205 LEU A C 1
ATOM 1626 O O . LEU A 1 205 ? -7.302 0.192 9.123 1.00 90.06 205 LEU A O 1
ATOM 1630 N N . ALA A 1 206 ? -9.418 0.618 9.717 1.00 89.00 206 ALA A N 1
ATOM 1631 C CA . ALA A 1 206 ? -9.942 0.564 8.355 1.00 89.00 206 ALA A CA 1
ATOM 1632 C C . ALA A 1 206 ? -9.332 1.662 7.466 1.00 89.00 206 ALA A C 1
ATOM 1634 O O . ALA A 1 206 ? -8.905 1.379 6.346 1.00 89.00 206 ALA A O 1
ATOM 1635 N N . ILE A 1 207 ? -9.215 2.892 7.979 1.00 92.06 207 ILE A N 1
ATOM 1636 C CA . ILE A 1 207 ? -8.553 4.000 7.275 1.00 92.06 207 ILE A CA 1
ATOM 1637 C C . ILE A 1 207 ? -7.079 3.672 7.018 1.00 92.06 207 ILE A C 1
ATOM 1639 O O . ILE A 1 207 ? -6.598 3.864 5.900 1.00 92.06 207 ILE A O 1
ATOM 1643 N N . ALA A 1 208 ? -6.367 3.147 8.018 1.00 92.00 208 ALA A N 1
ATOM 1644 C CA . ALA A 1 208 ? -4.971 2.750 7.882 1.00 92.00 208 ALA A CA 1
ATOM 1645 C C . ALA A 1 208 ? -4.791 1.655 6.819 1.00 92.00 208 ALA A C 1
ATOM 1647 O O . ALA A 1 208 ? -3.904 1.772 5.980 1.00 92.00 208 ALA A O 1
ATOM 1648 N N . LEU A 1 209 ? -5.663 0.640 6.785 1.00 90.19 209 LEU A N 1
ATOM 1649 C CA . LEU A 1 209 ? -5.627 -0.432 5.782 1.00 90.19 209 LEU A CA 1
ATOM 1650 C C . LEU A 1 209 ? -5.899 0.079 4.363 1.00 90.19 209 LEU A C 1
ATOM 1652 O O . LEU A 1 209 ? -5.182 -0.288 3.431 1.00 90.19 209 LEU A O 1
ATOM 1656 N N . VAL A 1 210 ? -6.900 0.947 4.186 1.00 90.50 210 VAL A N 1
ATOM 1657 C CA . VAL A 1 210 ? -7.197 1.563 2.880 1.00 90.50 210 VAL A CA 1
ATOM 1658 C C . VAL A 1 210 ? -6.026 2.431 2.418 1.00 90.50 210 VAL A C 1
ATOM 1660 O O . VAL A 1 210 ? -5.608 2.343 1.264 1.00 90.50 210 VAL A O 1
ATOM 1663 N N . THR A 1 211 ? -5.449 3.217 3.326 1.00 92.25 211 THR A N 1
ATOM 1664 C CA . THR A 1 211 ? -4.291 4.080 3.055 1.00 92.25 211 THR A CA 1
ATOM 1665 C C . THR A 1 211 ? -3.056 3.250 2.693 1.00 92.25 211 THR A C 1
ATOM 1667 O O . THR A 1 211 ? -2.394 3.523 1.691 1.00 92.25 211 THR A O 1
ATOM 1670 N N . TRP A 1 212 ? -2.789 2.178 3.442 1.00 93.56 212 TRP A N 1
ATOM 1671 C CA . TRP A 1 212 ? -1.722 1.224 3.149 1.00 93.56 212 TRP A CA 1
ATOM 1672 C C . TRP A 1 212 ? -1.897 0.603 1.762 1.00 93.56 212 TRP A C 1
ATOM 1674 O O . TRP A 1 212 ? -0.949 0.575 0.976 1.00 93.56 212 TRP A O 1
ATOM 1684 N N . GLY A 1 213 ? -3.108 0.139 1.437 1.00 89.06 213 GLY A N 1
ATOM 1685 C CA . GLY A 1 213 ? -3.432 -0.421 0.125 1.00 89.06 213 GLY A CA 1
ATOM 1686 C C . GLY A 1 213 ? -3.240 0.588 -1.009 1.00 89.06 213 GLY A C 1
ATOM 1687 O O . GLY A 1 213 ? -2.669 0.247 -2.045 1.00 89.06 213 GLY A O 1
ATOM 1688 N N . PHE A 1 214 ? -3.645 1.844 -0.799 1.00 92.38 214 PHE A N 1
ATOM 1689 C CA . PHE A 1 214 ? -3.436 2.928 -1.757 1.00 92.38 214 PHE A CA 1
ATOM 1690 C C . PHE A 1 214 ? -1.947 3.152 -2.052 1.00 92.38 214 PHE A C 1
ATOM 1692 O O . PHE A 1 214 ? -1.550 3.127 -3.218 1.00 92.38 214 PHE A O 1
ATOM 1699 N N . TYR A 1 215 ? -1.107 3.298 -1.023 1.00 93.88 215 TYR A N 1
ATOM 1700 C CA . TYR A 1 215 ? 0.333 3.505 -1.211 1.00 93.88 215 TYR A CA 1
ATOM 1701 C C . TYR A 1 215 ? 1.043 2.284 -1.805 1.00 93.88 215 TYR A C 1
ATOM 1703 O O . TYR A 1 215 ? 1.935 2.449 -2.637 1.00 93.88 215 TYR A O 1
ATOM 1711 N N . GLY A 1 216 ? 0.627 1.064 -1.454 1.00 91.44 216 GLY A N 1
ATOM 1712 C CA . GLY A 1 216 ? 1.162 -0.157 -2.065 1.00 91.44 216 GLY A CA 1
ATOM 1713 C C . GLY A 1 216 ? 0.848 -0.250 -3.562 1.00 91.44 216 GLY A C 1
ATOM 1714 O O . GLY A 1 216 ? 1.712 -0.603 -4.374 1.00 91.44 216 GLY A O 1
ATOM 1715 N N . ASN A 1 217 ? -0.368 0.136 -3.955 1.00 90.19 217 ASN A N 1
ATOM 1716 C CA . ASN A 1 217 ? -0.739 0.219 -5.364 1.00 90.19 217 ASN A CA 1
ATOM 1717 C C . ASN A 1 217 ? 0.010 1.350 -6.079 1.00 90.19 217 ASN A C 1
ATOM 1719 O O . ASN A 1 217 ? 0.491 1.139 -7.188 1.00 90.19 217 ASN A O 1
ATOM 1723 N N . LEU A 1 218 ? 0.189 2.509 -5.434 1.00 91.06 218 LEU A N 1
ATOM 1724 C CA . LEU A 1 218 ? 0.970 3.621 -5.984 1.00 91.06 218 LEU A CA 1
ATOM 1725 C C . LEU A 1 218 ? 2.421 3.206 -6.246 1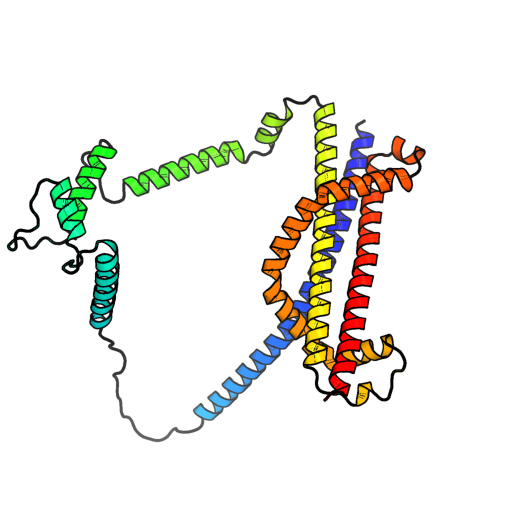.00 91.06 218 LEU A C 1
ATOM 1727 O O . LEU A 1 218 ? 2.943 3.448 -7.331 1.00 91.06 218 LEU A O 1
ATOM 1731 N N . ALA A 1 219 ? 3.054 2.525 -5.290 1.00 92.50 219 ALA A N 1
ATOM 1732 C CA . ALA A 1 219 ? 4.399 1.982 -5.452 1.00 92.50 219 ALA A CA 1
ATOM 1733 C C . ALA A 1 219 ? 4.470 1.004 -6.634 1.00 92.50 219 ALA A C 1
ATOM 1735 O O . ALA A 1 219 ? 5.366 1.098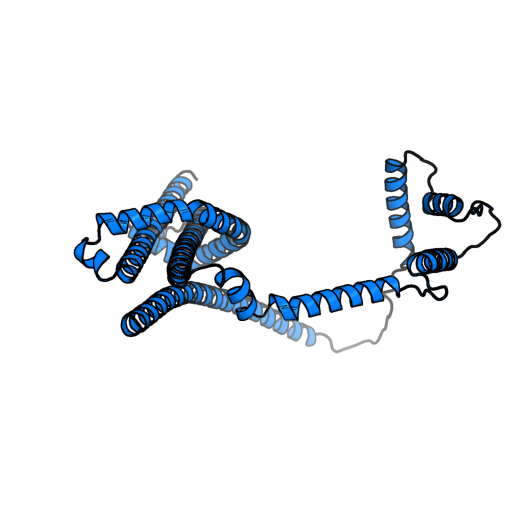 -7.471 1.00 92.50 219 ALA A O 1
ATOM 1736 N N . THR A 1 220 ? 3.484 0.111 -6.750 1.00 89.69 220 THR A N 1
ATOM 1737 C CA . THR A 1 220 ? 3.387 -0.841 -7.866 1.00 89.69 220 THR A CA 1
ATOM 1738 C C . THR A 1 220 ? 3.250 -0.127 -9.213 1.00 89.69 220 THR A C 1
ATOM 1740 O O . THR A 1 220 ? 3.945 -0.486 -10.167 1.00 89.69 220 THR A O 1
ATOM 1743 N N . SER A 1 221 ? 2.418 0.914 -9.286 1.00 88.38 221 SER A N 1
ATOM 1744 C CA . SER A 1 221 ? 2.282 1.772 -10.464 1.00 88.38 221 SER A CA 1
ATOM 1745 C C . SER A 1 221 ? 3.605 2.444 -10.831 1.00 88.38 221 SER A C 1
ATOM 1747 O O . SER A 1 221 ? 3.989 2.424 -11.998 1.00 88.38 221 SER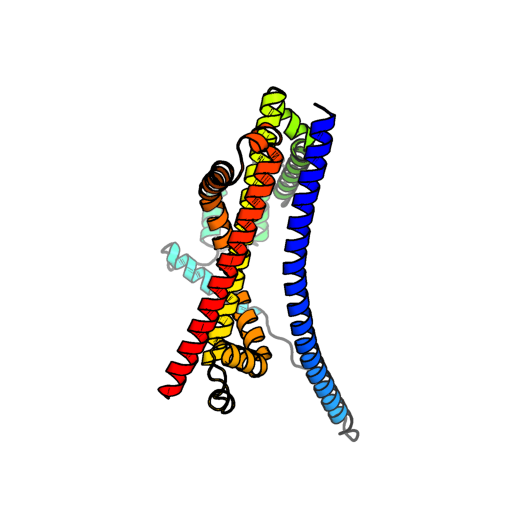 A O 1
ATOM 1749 N N . LEU A 1 222 ? 4.345 2.972 -9.853 1.00 89.06 222 LEU A N 1
ATOM 1750 C CA . LEU A 1 222 ? 5.655 3.589 -10.083 1.00 89.06 222 LEU A CA 1
ATOM 1751 C C . LEU A 1 222 ? 6.691 2.578 -10.589 1.00 89.06 222 LEU A C 1
ATOM 1753 O O . LEU A 1 222 ? 7.427 2.881 -11.527 1.00 89.06 222 LEU A O 1
ATOM 1757 N N . TYR A 1 223 ? 6.719 1.359 -10.043 1.00 91.56 223 TYR A N 1
ATOM 1758 C CA . TYR A 1 223 ? 7.589 0.293 -10.551 1.00 91.56 223 TYR A CA 1
ATOM 1759 C C . TYR A 1 223 ? 7.263 -0.085 -11.986 1.00 91.56 223 TYR A C 1
ATOM 1761 O O . TYR A 1 223 ? 8.173 -0.313 -12.784 1.00 91.56 223 TYR A O 1
ATOM 1769 N N . PHE A 1 224 ? 5.975 -0.156 -12.320 1.00 89.00 224 PHE A N 1
ATOM 1770 C CA . PHE A 1 224 ? 5.539 -0.415 -13.682 1.00 89.00 224 PHE A CA 1
ATOM 1771 C C . PHE A 1 224 ? 6.014 0.690 -14.628 1.00 89.00 224 PHE A C 1
ATOM 1773 O O . PHE A 1 224 ? 6.622 0.384 -15.651 1.00 89.00 224 PHE A O 1
ATOM 1780 N N . CYS A 1 225 ? 5.835 1.959 -14.252 1.00 88.81 225 CYS A N 1
ATOM 1781 C CA . CYS A 1 225 ? 6.323 3.101 -15.025 1.00 88.81 225 CYS A CA 1
ATOM 1782 C C . CYS A 1 225 ? 7.852 3.080 -15.187 1.00 88.81 225 CYS A C 1
ATOM 1784 O O . CYS A 1 225 ? 8.349 3.278 -16.293 1.00 88.81 225 CYS A O 1
ATOM 1786 N N . GLY A 1 226 ? 8.603 2.772 -14.125 1.00 88.25 226 GLY A N 1
ATOM 1787 C CA . GLY A 1 226 ? 10.062 2.641 -14.182 1.00 88.25 226 GLY A CA 1
ATOM 1788 C C . GLY A 1 226 ? 10.519 1.495 -15.090 1.00 88.25 226 GLY A C 1
ATOM 1789 O O . GLY A 1 226 ? 11.392 1.680 -15.936 1.00 88.25 226 GLY A O 1
ATOM 1790 N N . GLY A 1 227 ? 9.882 0.325 -14.983 1.00 89.00 227 GLY A N 1
ATOM 1791 C CA . GLY A 1 227 ? 10.145 -0.815 -15.864 1.00 89.00 227 GLY A CA 1
ATOM 1792 C C . GLY A 1 227 ? 9.791 -0.526 -17.326 1.00 89.00 227 GLY A C 1
ATOM 1793 O O . GLY A 1 227 ? 10.531 -0.920 -18.232 1.00 89.00 227 GLY A O 1
ATOM 1794 N N . TRP A 1 228 ? 8.698 0.205 -17.568 1.00 88.50 228 TRP A N 1
ATOM 1795 C CA . TRP A 1 228 ? 8.298 0.670 -18.896 1.00 88.50 228 TRP A CA 1
ATOM 1796 C C . TRP A 1 228 ? 9.331 1.630 -19.489 1.00 88.50 228 TRP A C 1
ATOM 1798 O O . TRP A 1 228 ? 9.804 1.405 -20.603 1.00 88.50 228 TRP A O 1
ATOM 1808 N N . LEU A 1 229 ? 9.736 2.651 -18.731 1.00 89.12 229 LEU A N 1
ATOM 1809 C CA . LEU A 1 229 ? 10.734 3.637 -19.147 1.00 89.12 229 LEU A CA 1
ATOM 1810 C C . LEU A 1 229 ? 12.087 2.977 -19.443 1.00 89.12 229 LEU A C 1
ATOM 1812 O O . LEU A 1 229 ? 12.680 3.212 -20.491 1.00 89.12 229 LEU A O 1
ATOM 1816 N N . GLN A 1 230 ? 12.555 2.082 -18.573 1.00 90.25 230 GLN A N 1
ATOM 1817 C CA . GLN A 1 230 ? 13.804 1.356 -18.804 1.00 90.25 230 GLN A CA 1
ATOM 1818 C C . GLN A 1 230 ? 13.733 0.479 -20.062 1.00 90.25 230 GLN A C 1
ATOM 1820 O O . GLN A 1 230 ? 14.711 0.347 -20.798 1.00 90.25 230 GLN A O 1
ATOM 1825 N N . THR A 1 231 ? 12.571 -0.111 -20.340 1.00 88.81 231 THR A N 1
ATOM 1826 C CA . THR A 1 231 ? 12.347 -0.884 -21.570 1.00 88.81 231 THR A CA 1
ATOM 1827 C C . THR A 1 231 ? 12.374 0.013 -22.794 1.00 88.81 231 THR A C 1
ATOM 1829 O O . THR A 1 231 ? 12.998 -0.340 -23.783 1.00 88.81 231 THR A O 1
ATOM 1832 N N . CYS A 1 232 ? 11.755 1.187 -22.725 1.00 86.00 232 CYS A N 1
ATOM 1833 C CA . CYS A 1 232 ? 11.793 2.174 -23.797 1.00 86.00 232 CYS A CA 1
ATOM 1834 C C . CYS A 1 232 ? 13.228 2.548 -24.201 1.00 86.00 232 CYS A C 1
ATOM 1836 O O . CYS A 1 232 ? 13.523 2.623 -25.391 1.00 86.00 232 CYS A O 1
ATOM 1838 N N . VAL A 1 233 ? 14.118 2.708 -23.215 1.00 87.19 233 VAL A N 1
ATOM 1839 C CA . VAL A 1 233 ? 15.538 3.032 -23.429 1.00 87.19 233 VAL A CA 1
ATOM 1840 C C . VAL A 1 233 ? 16.336 1.839 -23.967 1.00 87.19 233 VAL A C 1
ATOM 1842 O O . VAL A 1 233 ? 17.234 2.013 -24.781 1.00 87.19 233 VAL A O 1
ATOM 1845 N N . THR A 1 234 ? 16.029 0.620 -23.519 1.00 87.81 234 THR A N 1
ATOM 1846 C CA . THR A 1 234 ? 16.832 -0.579 -23.840 1.00 87.81 234 THR A CA 1
ATOM 1847 C C . THR A 1 234 ? 16.325 -1.381 -25.035 1.00 87.81 234 THR A C 1
ATOM 1849 O O . THR A 1 234 ? 17.059 -2.213 -25.566 1.00 87.81 234 THR A O 1
ATOM 1852 N N . ALA A 1 235 ? 15.075 -1.180 -25.455 1.00 86.38 235 ALA A N 1
ATOM 1853 C CA . ALA A 1 235 ? 14.484 -1.922 -26.555 1.00 86.38 235 ALA A CA 1
ATOM 1854 C C . ALA A 1 235 ? 15.081 -1.470 -27.898 1.00 86.38 235 ALA A C 1
ATOM 1856 O O . ALA A 1 235 ? 15.098 -0.262 -28.182 1.00 86.38 235 ALA A O 1
ATOM 1857 N N . PRO A 1 236 ? 15.489 -2.415 -28.767 1.00 84.50 236 PRO A N 1
ATOM 1858 C CA . PRO A 1 236 ? 16.002 -2.079 -30.087 1.00 84.50 236 PRO A CA 1
ATOM 1859 C C . PRO A 1 236 ? 14.969 -1.259 -30.881 1.00 84.50 236 PRO A C 1
ATOM 1861 O O . PRO A 1 236 ? 13.754 -1.399 -30.662 1.00 84.50 236 PRO A O 1
ATOM 1864 N N . PRO A 1 237 ? 15.411 -0.353 -31.772 1.00 74.88 237 PRO A N 1
ATOM 1865 C CA . PRO A 1 237 ? 14.512 0.305 -32.711 1.00 74.88 237 PRO A CA 1
ATOM 1866 C C . PRO A 1 237 ? 13.767 -0.779 -33.492 1.00 74.88 237 PRO A C 1
ATOM 1868 O O . PRO A 1 237 ? 14.362 -1.658 -34.102 1.00 74.88 237 PRO A O 1
ATOM 1871 N N . THR A 1 238 ? 12.445 -0.784 -33.363 1.00 72.06 238 THR A N 1
ATOM 1872 C CA . THR A 1 238 ? 11.580 -1.705 -34.090 1.00 72.06 238 THR A CA 1
ATOM 1873 C C . THR A 1 238 ? 10.933 -0.890 -35.190 1.00 72.06 238 THR A C 1
ATOM 1875 O O . THR A 1 238 ? 10.101 -0.030 -34.900 1.00 72.06 238 THR A O 1
ATOM 1878 N N . ASP A 1 239 ? 11.297 -1.171 -36.441 1.00 65.75 239 ASP A N 1
ATOM 1879 C CA . ASP A 1 239 ? 10.776 -0.481 -37.633 1.00 65.75 239 ASP A CA 1
ATOM 1880 C C . ASP A 1 239 ? 9.238 -0.479 -37.703 1.00 65.75 239 ASP A C 1
ATOM 1882 O O . ASP A 1 239 ? 8.622 0.407 -38.296 1.00 65.75 239 ASP A O 1
ATOM 1886 N N . LEU A 1 240 ? 8.596 -1.440 -37.027 1.00 58.97 240 LEU A N 1
ATOM 1887 C CA . LEU A 1 240 ? 7.142 -1.545 -36.908 1.00 58.97 240 LEU A CA 1
ATOM 1888 C C . LEU A 1 240 ? 6.478 -0.373 -36.161 1.00 58.97 240 LEU A C 1
ATOM 1890 O O . LEU A 1 240 ? 5.290 -0.130 -36.363 1.00 58.97 240 LEU A O 1
ATOM 1894 N N . MET A 1 241 ? 7.200 0.348 -35.298 1.00 62.41 241 MET A N 1
ATOM 1895 C CA . MET A 1 241 ? 6.623 1.434 -34.492 1.00 62.41 241 MET A CA 1
ATOM 1896 C C . MET A 1 241 ? 6.279 2.674 -35.331 1.00 62.41 241 MET A C 1
ATOM 1898 O O . MET A 1 241 ? 5.324 3.372 -35.000 1.00 62.41 241 MET A O 1
ATOM 1902 N N . LEU A 1 242 ? 7.020 2.943 -36.415 1.00 63.19 242 LEU A N 1
ATOM 1903 C CA . LEU A 1 242 ? 6.876 4.186 -37.184 1.00 63.19 242 LEU A CA 1
ATOM 1904 C C . LEU A 1 242 ? 5.753 4.155 -38.229 1.00 63.19 242 LEU A C 1
ATOM 1906 O O . LEU A 1 242 ? 5.219 5.204 -38.574 1.00 63.19 242 LEU A O 1
ATOM 1910 N N . LYS A 1 243 ? 5.397 2.980 -38.765 1.00 68.31 243 LYS A N 1
ATOM 1911 C CA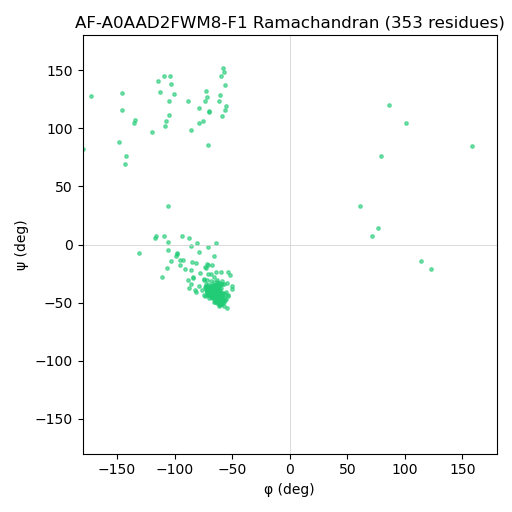 . LYS A 1 243 ? 4.574 2.909 -39.987 1.00 68.31 243 LYS A CA 1
ATOM 1912 C C . LYS A 1 243 ? 3.067 2.753 -39.778 1.00 68.31 243 LYS A C 1
ATOM 1914 O O . LYS A 1 243 ? 2.338 2.907 -40.750 1.00 68.31 243 LYS A O 1
ATOM 1919 N N . GLN A 1 244 ? 2.577 2.428 -38.575 1.00 64.75 244 GLN A N 1
ATOM 1920 C CA . GLN A 1 244 ? 1.216 1.871 -38.463 1.00 64.75 244 GLN A CA 1
ATOM 1921 C C . GLN A 1 244 ? 0.272 2.483 -37.420 1.00 64.75 244 GLN A C 1
ATOM 1923 O O . GLN A 1 244 ? -0.911 2.136 -37.424 1.00 64.75 244 GLN A O 1
ATOM 1928 N N . HIS A 1 245 ? 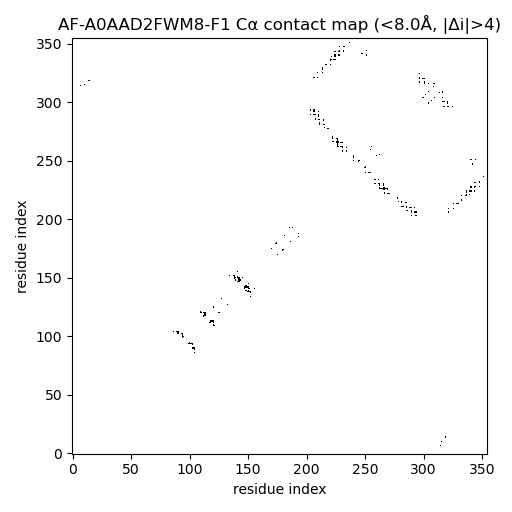0.715 3.389 -36.541 1.00 66.88 245 HIS A N 1
ATOM 1929 C CA . HIS A 1 245 ? -0.140 3.858 -35.442 1.00 66.88 245 HIS A CA 1
ATOM 1930 C C . HIS A 1 245 ? -0.101 5.376 -35.236 1.00 66.88 245 HIS A C 1
ATOM 1932 O O . HIS A 1 245 ? 0.817 5.907 -34.625 1.00 66.88 245 HIS A O 1
ATOM 1938 N N . HIS A 1 246 ? -1.167 6.059 -35.667 1.00 74.88 246 HIS A N 1
ATOM 1939 C CA . HIS A 1 246 ? -1.377 7.495 -35.425 1.00 74.88 246 HIS A CA 1
ATOM 1940 C C . HIS A 1 246 ? -1.888 7.823 -34.010 1.00 74.88 246 HIS A C 1
ATOM 1942 O O . HIS A 1 246 ? -1.995 8.991 -33.653 1.00 74.88 246 HIS A O 1
ATOM 1948 N N . THR A 1 247 ? -2.222 6.819 -33.189 1.00 83.38 247 THR A N 1
ATOM 1949 C CA . THR A 1 247 ? -2.714 7.032 -31.819 1.00 83.38 247 THR A CA 1
ATOM 1950 C C . THR A 1 247 ? -1.737 6.492 -30.780 1.00 83.38 247 THR A C 1
ATOM 1952 O O . THR A 1 247 ? -1.196 5.393 -30.922 1.00 83.38 247 THR A O 1
ATOM 1955 N N . LEU A 1 248 ? -1.569 7.233 -29.680 1.00 75.12 248 LEU A N 1
ATOM 1956 C CA . LEU A 1 248 ? -0.697 6.860 -28.558 1.00 75.12 248 LEU A CA 1
ATOM 1957 C C . LEU A 1 248 ? -1.101 5.516 -27.920 1.00 75.12 248 LEU A C 1
ATOM 1959 O O . LEU A 1 248 ? -0.251 4.745 -27.479 1.00 75.12 248 LEU A O 1
ATOM 1963 N N . ILE A 1 249 ? -2.399 5.194 -27.939 1.00 79.00 249 ILE A N 1
ATOM 1964 C CA . ILE A 1 249 ? -2.936 3.905 -27.472 1.00 79.00 249 ILE A CA 1
ATOM 1965 C C . ILE A 1 249 ? -2.538 2.759 -28.416 1.00 79.00 249 ILE A C 1
ATOM 1967 O O . ILE A 1 249 ? -2.211 1.665 -27.956 1.00 79.00 249 ILE A O 1
ATOM 1971 N N . GLY A 1 250 ? -2.568 2.982 -29.734 1.00 79.69 250 GLY A N 1
ATOM 1972 C CA . GLY A 1 250 ? -2.111 1.989 -30.710 1.00 79.69 250 GLY A CA 1
ATOM 1973 C C . GLY A 1 250 ? -0.619 1.700 -30.553 1.00 79.69 250 GLY A C 1
ATOM 1974 O O . GLY A 1 250 ? -0.214 0.539 -30.484 1.00 79.69 250 GLY A O 1
ATOM 1975 N N . LEU A 1 251 ? 0.175 2.762 -30.388 1.00 79.19 251 LEU A N 1
ATOM 1976 C CA . LEU A 1 251 ? 1.616 2.672 -30.176 1.00 79.19 251 LEU A CA 1
ATOM 1977 C C . LEU A 1 251 ? 1.958 1.893 -28.897 1.00 79.19 251 LEU A C 1
ATOM 1979 O O . LEU A 1 251 ? 2.750 0.953 -28.947 1.00 79.19 251 LEU A O 1
ATOM 1983 N N . SER A 1 252 ? 1.324 2.206 -27.762 1.00 80.44 252 SER A N 1
ATOM 1984 C CA . SER A 1 252 ? 1.593 1.505 -26.498 1.00 80.44 252 SER A CA 1
ATOM 1985 C C . SER A 1 252 ? 1.213 0.020 -26.555 1.00 80.44 252 SER A C 1
ATOM 1987 O O . SER A 1 252 ? 1.961 -0.824 -26.059 1.00 80.44 252 SER A O 1
ATOM 1989 N N . LYS A 1 253 ? 0.107 -0.336 -27.227 1.00 84.69 253 LYS A N 1
ATOM 1990 C CA . LYS A 1 253 ? -0.294 -1.739 -27.446 1.00 84.69 253 LYS A CA 1
ATOM 1991 C C . LYS A 1 253 ? 0.713 -2.505 -28.302 1.00 84.69 253 LYS A C 1
ATOM 1993 O O . LYS A 1 253 ? 1.089 -3.623 -27.941 1.00 84.69 253 LYS A O 1
ATOM 1998 N N . ALA A 1 254 ? 1.154 -1.923 -29.416 1.00 82.50 254 ALA A N 1
ATOM 1999 C CA . ALA A 1 254 ? 2.159 -2.537 -30.280 1.00 82.50 254 ALA A CA 1
ATOM 2000 C C . ALA A 1 254 ? 3.498 -2.700 -29.544 1.00 82.50 254 ALA A C 1
ATOM 2002 O O . ALA A 1 254 ? 4.109 -3.770 -29.600 1.00 82.50 254 ALA A O 1
ATOM 2003 N N . PHE A 1 255 ? 3.903 -1.684 -28.776 1.00 83.56 255 PHE A N 1
ATOM 2004 C CA . PHE A 1 255 ? 5.136 -1.705 -27.994 1.00 83.56 255 PHE A CA 1
ATOM 2005 C C . PHE A 1 255 ? 5.092 -2.793 -26.925 1.00 83.56 255 PHE A C 1
ATOM 2007 O O . PHE A 1 255 ? 6.035 -3.575 -26.807 1.00 83.56 255 PHE A O 1
ATOM 2014 N N . TRP A 1 256 ? 3.978 -2.896 -26.194 1.00 86.69 256 TRP A N 1
ATOM 2015 C CA . TRP A 1 256 ? 3.766 -3.956 -25.214 1.00 86.69 256 TRP A CA 1
ATOM 2016 C C . TRP A 1 256 ? 3.836 -5.340 -25.858 1.00 86.69 256 TRP A C 1
ATOM 2018 O O . TRP A 1 256 ? 4.529 -6.219 -25.351 1.00 86.69 256 TRP A O 1
ATOM 2028 N N . LYS A 1 257 ? 3.167 -5.549 -26.996 1.00 89.00 257 LYS A N 1
ATOM 2029 C CA . LYS A 1 257 ? 3.184 -6.844 -27.691 1.00 89.00 257 LYS A CA 1
ATOM 2030 C C . LYS A 1 257 ? 4.603 -7.244 -28.105 1.00 89.00 257 LYS A C 1
ATOM 2032 O O . LYS A 1 257 ? 4.976 -8.397 -27.905 1.00 89.00 257 LYS A O 1
ATOM 2037 N N . ALA A 1 258 ? 5.390 -6.299 -28.619 1.00 86.69 258 ALA A N 1
ATOM 2038 C CA . ALA A 1 258 ? 6.768 -6.540 -29.041 1.00 86.69 258 ALA A CA 1
ATOM 2039 C C . ALA A 1 258 ? 7.739 -6.733 -27.860 1.00 86.69 258 ALA A C 1
ATOM 2041 O O . ALA A 1 258 ? 8.640 -7.563 -27.938 1.00 86.69 258 ALA A O 1
ATOM 2042 N N . ASN A 1 259 ? 7.545 -6.004 -26.754 1.00 89.81 259 ASN A N 1
ATOM 2043 C CA . ASN A 1 259 ? 8.541 -5.890 -25.682 1.00 89.81 259 ASN A CA 1
ATOM 2044 C C . ASN A 1 259 ? 8.095 -6.447 -24.320 1.00 89.81 259 ASN A C 1
ATOM 2046 O O . ASN A 1 259 ? 8.845 -6.333 -23.351 1.00 89.81 259 ASN A O 1
ATOM 2050 N N . SER A 1 260 ? 6.921 -7.078 -24.208 1.00 91.50 260 SER A N 1
ATOM 2051 C CA . SER A 1 260 ? 6.389 -7.568 -22.921 1.00 91.50 260 SER A CA 1
ATOM 2052 C C . SER A 1 260 ? 7.369 -8.414 -22.089 1.00 91.50 260 SER A C 1
ATOM 2054 O O . SER A 1 260 ? 7.422 -8.187 -20.878 1.00 91.50 260 SER A O 1
ATOM 2056 N N . PRO A 1 261 ? 8.220 -9.307 -22.649 1.00 93.25 261 PRO A N 1
ATOM 2057 C CA . PRO A 1 261 ? 9.188 -10.046 -21.834 1.00 93.25 261 PRO A CA 1
ATOM 2058 C C . PRO A 1 261 ? 10.261 -9.137 -21.219 1.00 93.25 261 PRO A C 1
ATOM 2060 O O . PRO A 1 261 ? 10.688 -9.360 -20.085 1.00 93.25 261 PRO A O 1
ATOM 2063 N N . LEU A 1 262 ? 10.692 -8.107 -21.955 1.00 90.56 262 LEU A N 1
ATOM 2064 C CA . LEU A 1 262 ? 11.675 -7.131 -21.488 1.00 90.56 262 LEU A CA 1
ATOM 2065 C C . LEU A 1 262 ? 11.061 -6.220 -20.417 1.00 90.56 262 LEU A C 1
ATOM 2067 O O . LEU A 1 262 ? 11.688 -6.001 -19.382 1.00 90.56 262 LEU A O 1
ATOM 2071 N N . ILE A 1 263 ? 9.807 -5.792 -20.615 1.00 91.00 263 ILE A N 1
ATOM 2072 C CA . ILE A 1 263 ? 9.063 -4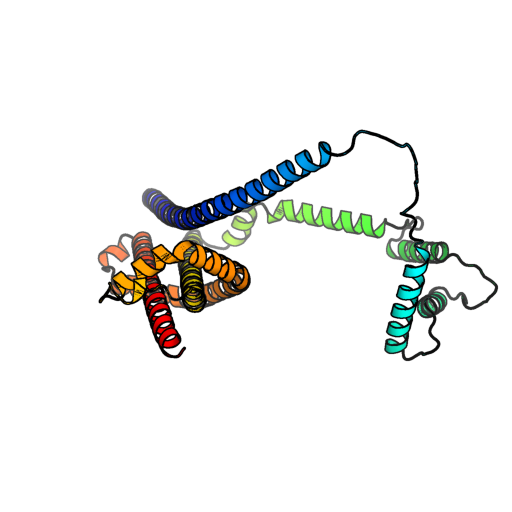.974 -19.646 1.00 91.00 263 ILE A CA 1
ATOM 2073 C C . ILE A 1 263 ? 8.889 -5.722 -18.330 1.00 91.00 263 ILE A C 1
ATOM 2075 O O . ILE A 1 263 ? 9.212 -5.178 -17.277 1.00 91.00 263 ILE A O 1
ATOM 2079 N N . ILE A 1 264 ? 8.461 -6.986 -18.374 1.00 91.81 264 ILE A N 1
ATOM 2080 C CA . ILE A 1 264 ? 8.314 -7.813 -17.170 1.00 91.81 264 ILE A CA 1
ATOM 2081 C C . ILE A 1 264 ? 9.666 -7.982 -16.466 1.00 91.81 264 ILE A C 1
ATOM 2083 O O . ILE A 1 264 ? 9.749 -7.838 -15.247 1.00 91.81 264 ILE A O 1
ATOM 2087 N N . ARG A 1 265 ? 10.749 -8.233 -17.215 1.00 93.94 265 ARG A N 1
ATOM 2088 C CA . ARG A 1 265 ? 12.096 -8.369 -16.639 1.00 93.94 265 ARG A CA 1
ATOM 2089 C C . ARG A 1 265 ? 12.553 -7.084 -15.946 1.00 93.94 265 ARG A C 1
ATOM 2091 O O . ARG A 1 265 ? 13.075 -7.157 -14.835 1.00 93.94 265 ARG A O 1
ATOM 2098 N N . ASN A 1 266 ? 12.373 -5.932 -16.584 1.00 91.75 266 ASN A N 1
ATOM 2099 C CA . ASN A 1 266 ? 12.767 -4.640 -16.025 1.00 91.75 266 ASN A CA 1
ATOM 2100 C C . ASN A 1 266 ? 11.886 -4.258 -14.830 1.00 91.75 266 ASN A C 1
ATOM 2102 O O . ASN A 1 266 ? 12.413 -3.836 -13.807 1.00 91.75 266 ASN A O 1
ATOM 2106 N N . PHE A 1 267 ? 10.579 -4.518 -14.895 1.00 92.38 267 PHE A N 1
ATOM 2107 C CA . PHE A 1 267 ? 9.670 -4.363 -13.759 1.00 92.38 267 PHE A CA 1
ATOM 2108 C C . PHE A 1 267 ? 10.127 -5.176 -12.541 1.00 92.38 267 PHE A C 1
ATOM 2110 O O . PHE A 1 267 ? 10.217 -4.631 -11.444 1.00 92.38 267 PHE A O 1
ATOM 2117 N N . ILE A 1 268 ? 10.470 -6.459 -12.723 1.00 93.75 268 ILE A N 1
ATOM 2118 C CA . ILE A 1 268 ? 10.960 -7.312 -11.628 1.00 93.75 268 ILE A CA 1
ATOM 2119 C C . ILE A 1 268 ? 12.267 -6.759 -11.051 1.00 93.75 268 ILE A C 1
ATOM 2121 O O . ILE A 1 268 ? 12.408 -6.709 -9.833 1.00 93.75 268 ILE A O 1
ATOM 2125 N N . LYS A 1 269 ? 13.206 -6.315 -11.899 1.00 93.00 269 LYS A N 1
ATOM 2126 C CA . LYS A 1 269 ? 14.470 -5.710 -11.444 1.00 93.00 269 LYS A CA 1
ATOM 2127 C C . LYS A 1 269 ? 14.232 -4.451 -10.612 1.00 93.00 269 LYS A C 1
ATOM 2129 O O . LYS A 1 269 ? 14.743 -4.363 -9.501 1.00 93.00 269 LYS A O 1
ATOM 2134 N N . VAL A 1 270 ? 13.440 -3.511 -11.131 1.00 92.06 270 VAL A N 1
ATOM 2135 C CA . VAL A 1 270 ? 13.086 -2.269 -10.429 1.00 92.06 270 VAL A CA 1
ATOM 2136 C C . VAL A 1 270 ? 12.408 -2.605 -9.103 1.00 92.06 270 VAL A C 1
ATOM 2138 O O . VAL A 1 270 ? 12.818 -2.110 -8.059 1.00 92.06 270 VAL A O 1
ATOM 2141 N N . ARG A 1 271 ? 11.434 -3.519 -9.105 1.00 91.38 271 ARG A N 1
ATOM 2142 C CA . ARG A 1 271 ? 10.760 -3.946 -7.878 1.00 91.38 271 ARG A CA 1
ATOM 2143 C C . ARG A 1 271 ? 11.735 -4.555 -6.872 1.00 91.38 271 ARG A C 1
ATOM 2145 O O . ARG A 1 271 ? 11.657 -4.212 -5.706 1.00 91.38 271 ARG A O 1
ATOM 2152 N N . LEU A 1 272 ? 12.646 -5.432 -7.285 1.00 92.81 272 LEU A N 1
ATOM 2153 C CA . LEU A 1 272 ? 13.571 -6.097 -6.362 1.00 92.81 272 LEU A CA 1
ATOM 2154 C C . LEU A 1 272 ? 14.542 -5.109 -5.699 1.00 92.81 272 LEU A C 1
ATOM 2156 O O . LEU A 1 272 ? 14.838 -5.251 -4.518 1.00 92.81 272 LEU A O 1
ATOM 2160 N N . VAL A 1 273 ? 14.981 -4.087 -6.437 1.00 94.06 273 VAL A N 1
ATOM 2161 C CA . VAL A 1 273 ? 15.868 -3.034 -5.918 1.00 94.06 273 VAL A CA 1
ATOM 2162 C C . VAL A 1 273 ? 15.116 -2.071 -4.996 1.00 94.06 273 VAL A C 1
ATOM 2164 O O . VAL A 1 273 ? 15.604 -1.736 -3.921 1.00 94.06 273 VAL A O 1
ATOM 2167 N N . PHE A 1 274 ? 13.917 -1.635 -5.388 1.00 92.12 274 PHE A N 1
ATOM 2168 C CA . PHE A 1 274 ? 13.198 -0.566 -4.690 1.00 92.12 274 PHE A CA 1
ATOM 2169 C C . PHE A 1 274 ? 12.132 -1.055 -3.695 1.00 92.12 274 PHE A C 1
ATOM 2171 O O . PHE A 1 274 ? 11.589 -0.232 -2.957 1.00 92.12 274 PHE A O 1
ATOM 2178 N N . ALA A 1 275 ? 11.800 -2.350 -3.643 1.00 90.69 275 ALA A N 1
ATOM 2179 C CA . ALA A 1 275 ? 10.785 -2.891 -2.727 1.00 90.69 275 ALA A CA 1
ATOM 2180 C C . ALA A 1 275 ? 11.082 -2.617 -1.247 1.00 90.69 275 ALA A C 1
ATOM 2182 O O . ALA A 1 275 ? 10.175 -2.130 -0.571 1.00 90.69 275 ALA A O 1
ATOM 2183 N N . PRO A 1 276 ? 12.303 -2.852 -0.725 1.00 93.69 276 PRO A N 1
ATOM 2184 C CA . PRO A 1 276 ? 12.586 -2.595 0.687 1.00 93.69 276 PRO A CA 1
ATOM 2185 C C . PRO A 1 276 ? 12.417 -1.116 1.053 1.00 93.69 276 PRO A C 1
ATOM 2187 O O . PRO A 1 276 ? 11.783 -0.791 2.054 1.00 93.69 276 PRO A O 1
ATOM 2190 N N . LEU A 1 277 ? 12.915 -0.216 0.196 1.00 92.94 277 LEU A N 1
ATOM 2191 C CA . LEU A 1 277 ? 12.807 1.229 0.401 1.00 92.94 277 LEU A CA 1
ATOM 2192 C C . LEU A 1 277 ? 11.347 1.696 0.378 1.00 92.94 277 LEU A C 1
ATOM 2194 O O . LEU A 1 277 ? 10.917 2.436 1.261 1.00 92.94 277 LEU A O 1
ATOM 2198 N N . MET A 1 278 ? 10.567 1.245 -0.607 1.00 91.12 278 MET A N 1
ATOM 2199 C CA . MET A 1 278 ? 9.164 1.649 -0.710 1.00 91.12 278 MET A CA 1
ATOM 2200 C C . MET A 1 278 ? 8.300 1.034 0.380 1.00 91.12 278 MET A C 1
ATOM 2202 O O . MET A 1 278 ? 7.297 1.641 0.717 1.00 91.12 278 MET A O 1
ATOM 2206 N N . LEU A 1 279 ? 8.665 -0.114 0.959 1.00 90.94 279 LEU A N 1
ATOM 2207 C CA . LEU A 1 279 ? 7.949 -0.662 2.112 1.00 90.94 279 LEU A CA 1
ATOM 2208 C C . LEU A 1 279 ? 8.076 0.266 3.329 1.00 90.94 279 LEU A C 1
ATOM 2210 O O . LEU A 1 279 ? 7.079 0.557 3.989 1.00 90.94 279 LEU A O 1
ATOM 2214 N N . ILE A 1 280 ? 9.285 0.780 3.590 1.00 94.62 280 ILE A N 1
ATOM 2215 C CA . ILE A 1 280 ? 9.530 1.768 4.653 1.00 94.62 280 ILE A CA 1
ATOM 2216 C C . ILE A 1 280 ? 8.761 3.056 4.349 1.00 94.62 280 ILE A C 1
ATOM 2218 O O . ILE A 1 280 ? 8.045 3.570 5.210 1.00 94.62 280 ILE A O 1
ATOM 2222 N N . LEU A 1 281 ? 8.855 3.546 3.108 1.00 93.50 281 LEU A N 1
ATOM 2223 C CA . LEU A 1 281 ? 8.162 4.760 2.687 1.00 93.50 281 LEU A CA 1
ATOM 2224 C C . LEU A 1 281 ? 6.636 4.603 2.754 1.00 93.50 281 LEU A C 1
ATOM 2226 O O . LEU A 1 281 ? 5.951 5.525 3.178 1.00 93.50 281 LEU A O 1
ATOM 2230 N N . GLN A 1 282 ? 6.101 3.434 2.397 1.00 93.38 282 GLN A N 1
ATOM 2231 C CA . GLN A 1 282 ? 4.683 3.090 2.484 1.00 93.38 282 GLN A CA 1
ATOM 2232 C C . GLN A 1 282 ? 4.210 3.067 3.939 1.00 93.38 282 GLN A C 1
ATOM 2234 O O . GLN A 1 282 ? 3.147 3.615 4.236 1.00 93.38 282 GLN A O 1
ATOM 2239 N N . GLY A 1 283 ? 4.991 2.483 4.853 1.00 92.38 283 GLY A N 1
ATOM 2240 C CA . GLY A 1 283 ? 4.700 2.514 6.287 1.00 92.38 283 GLY A CA 1
ATOM 2241 C C . GLY A 1 283 ? 4.674 3.933 6.836 1.00 92.38 283 GLY A C 1
ATOM 2242 O O . GLY A 1 283 ? 3.673 4.338 7.428 1.00 92.38 283 GLY A O 1
ATOM 2243 N N . ALA A 1 284 ? 5.717 4.718 6.559 1.00 94.88 284 ALA A N 1
ATOM 2244 C CA . ALA A 1 284 ? 5.786 6.116 6.970 1.00 94.88 284 ALA A CA 1
ATOM 2245 C C . ALA A 1 284 ? 4.619 6.932 6.391 1.00 94.88 284 ALA A C 1
ATOM 2247 O O . ALA A 1 284 ? 3.886 7.579 7.137 1.00 94.88 284 ALA A O 1
ATOM 2248 N N . ALA A 1 285 ? 4.387 6.849 5.079 1.00 94.62 285 ALA A N 1
ATOM 2249 C CA . ALA A 1 285 ? 3.309 7.562 4.404 1.00 94.62 285 ALA A CA 1
ATOM 2250 C C . ALA A 1 285 ? 1.932 7.175 4.953 1.00 94.62 285 ALA A C 1
ATOM 2252 O O . ALA A 1 285 ? 1.083 8.049 5.120 1.00 94.62 285 ALA A O 1
ATOM 2253 N N . THR A 1 286 ? 1.720 5.899 5.293 1.00 93.94 286 THR A N 1
ATOM 2254 C CA . THR A 1 286 ? 0.480 5.446 5.932 1.00 93.94 286 THR A CA 1
ATOM 2255 C C . THR A 1 286 ? 0.297 6.132 7.278 1.00 93.94 286 THR A C 1
ATOM 2257 O O . THR A 1 286 ? -0.729 6.774 7.476 1.00 93.94 286 THR A O 1
ATOM 2260 N N . VAL A 1 287 ? 1.301 6.077 8.161 1.00 93.94 287 VAL A N 1
ATOM 2261 C CA . VAL A 1 287 ? 1.251 6.696 9.498 1.00 93.94 287 VAL A CA 1
ATOM 2262 C C . VAL A 1 287 ? 0.983 8.202 9.411 1.00 93.94 287 VAL A C 1
ATOM 2264 O O . VAL A 1 287 ? 0.076 8.696 10.080 1.00 93.94 287 VAL A O 1
ATOM 2267 N N . PHE A 1 288 ? 1.698 8.925 8.544 1.00 96.25 288 PHE A N 1
ATOM 2268 C CA . PHE A 1 288 ? 1.512 10.371 8.375 1.00 96.25 288 PHE A CA 1
ATOM 2269 C C . PHE A 1 288 ? 0.167 10.743 7.734 1.00 96.25 288 PHE A C 1
ATOM 2271 O O . PHE A 1 288 ? -0.340 11.841 7.969 1.00 96.25 288 PHE A O 1
ATOM 2278 N N . SER A 1 289 ? -0.435 9.839 6.959 1.00 95.12 289 SER A N 1
ATOM 2279 C CA . SER A 1 289 ? -1.661 10.122 6.205 1.00 95.12 289 SER A CA 1
ATOM 2280 C C . SER A 1 289 ? -2.941 9.638 6.878 1.00 95.12 289 SER A C 1
ATOM 2282 O O . SER A 1 289 ? -4.016 10.042 6.436 1.00 95.12 289 SER A O 1
ATOM 2284 N N . VAL A 1 290 ? -2.869 8.849 7.961 1.00 93.75 290 VAL A N 1
ATOM 2285 C CA . VAL A 1 290 ? -4.074 8.383 8.677 1.00 93.75 290 VAL A CA 1
ATOM 2286 C C . VAL A 1 290 ? -4.932 9.562 9.144 1.00 93.75 290 VAL A C 1
ATOM 2288 O O . VAL A 1 290 ? -6.130 9.581 8.874 1.00 93.75 290 VAL A O 1
ATOM 2291 N N . LEU A 1 291 ? -4.338 10.567 9.800 1.00 93.38 291 LEU A N 1
ATOM 2292 C CA . LEU A 1 291 ? -5.088 11.721 10.319 1.00 93.38 291 LEU A CA 1
ATOM 2293 C C . LEU A 1 291 ? -5.664 12.614 9.197 1.00 93.38 291 LEU A C 1
ATOM 2295 O O . LEU A 1 291 ? -6.848 12.951 9.260 1.00 93.38 291 LEU A O 1
ATOM 2299 N N . PRO A 1 292 ? -4.903 12.987 8.145 1.00 96.19 292 PRO A N 1
ATOM 2300 C CA . PRO A 1 292 ? -5.474 13.650 6.973 1.00 96.19 292 PRO A CA 1
ATOM 2301 C C . PRO A 1 292 ? -6.610 12.860 6.313 1.00 96.19 292 PRO A C 1
ATOM 2303 O O . PRO A 1 292 ? -7.639 13.451 5.975 1.00 96.19 292 PRO A O 1
ATOM 2306 N N . MET A 1 293 ? -6.466 11.537 6.167 1.00 94.25 293 MET A N 1
ATOM 2307 C CA . MET A 1 293 ? -7.526 10.711 5.587 1.00 94.25 293 MET A CA 1
ATOM 2308 C C . MET A 1 293 ? -8.750 10.617 6.482 1.00 94.25 293 MET A C 1
ATOM 2310 O O . MET A 1 293 ? -9.862 10.616 5.969 1.00 94.25 293 MET A O 1
ATOM 2314 N N . GLU A 1 294 ? -8.596 10.606 7.800 1.00 94.50 294 GLU A N 1
ATOM 2315 C CA . GLU A 1 294 ? -9.726 10.626 8.730 1.00 94.50 294 GLU A CA 1
ATOM 2316 C C . GLU A 1 294 ? -10.562 11.907 8.581 1.00 94.50 294 GLU A C 1
ATOM 2318 O O . GLU A 1 294 ? -11.794 11.842 8.471 1.00 94.50 294 GLU A O 1
ATOM 2323 N N . LYS A 1 295 ? -9.899 13.061 8.436 1.00 96.06 295 LYS A N 1
ATOM 2324 C CA . LYS A 1 295 ? -10.560 14.333 8.108 1.00 96.06 295 LYS A CA 1
ATOM 2325 C C . LYS A 1 295 ? -11.242 14.284 6.742 1.00 96.06 295 LYS A C 1
ATOM 2327 O O . LYS A 1 295 ? -12.369 14.759 6.607 1.00 96.06 295 LYS A O 1
ATOM 2332 N N . PHE A 1 296 ? -10.590 13.695 5.741 1.00 95.38 296 PHE A N 1
ATOM 2333 C CA . PHE A 1 296 ? -11.143 13.575 4.393 1.00 95.38 296 PHE A CA 1
ATOM 2334 C C . PHE A 1 296 ? -12.360 12.641 4.334 1.00 95.38 296 PHE A C 1
ATOM 2336 O O . PHE A 1 296 ? -13.370 12.991 3.728 1.00 95.38 296 PHE A O 1
ATOM 2343 N N . VAL A 1 297 ? -12.317 11.493 5.013 1.00 94.62 297 VAL A N 1
ATOM 2344 C CA . VAL A 1 297 ? -13.458 10.573 5.129 1.00 94.62 297 VAL A CA 1
ATOM 2345 C C . VAL A 1 297 ? -14.619 11.274 5.826 1.00 94.62 297 VAL A C 1
ATOM 2347 O O . VAL A 1 297 ? -15.728 11.259 5.303 1.00 94.62 297 VAL A O 1
ATOM 2350 N N . THR A 1 298 ? -14.367 11.986 6.928 1.00 93.81 298 THR A N 1
ATOM 2351 C CA . THR A 1 298 ? -15.401 12.778 7.620 1.00 93.81 298 THR A CA 1
ATOM 2352 C C . THR A 1 298 ? -15.993 13.861 6.717 1.00 93.81 298 THR A C 1
ATOM 2354 O O . THR A 1 298 ? -17.199 14.118 6.733 1.00 93.81 298 THR A O 1
ATOM 2357 N N . PHE A 1 299 ? -15.160 14.511 5.904 1.00 95.88 299 PHE A N 1
ATOM 2358 C CA . PHE A 1 299 ? -15.621 15.462 4.900 1.00 95.88 299 PHE A CA 1
ATOM 2359 C C . PHE A 1 299 ? -16.514 14.783 3.854 1.00 95.88 299 PHE A C 1
ATOM 2361 O O . PHE A 1 299 ? -17.579 15.314 3.532 1.00 95.88 299 PHE A O 1
ATOM 2368 N N . MET A 1 300 ? -16.128 13.602 3.362 1.00 93.50 300 MET A N 1
ATOM 2369 C CA . MET A 1 300 ? -16.931 12.849 2.402 1.00 93.50 300 MET A CA 1
ATOM 2370 C C . MET A 1 300 ? -18.274 12.423 2.988 1.00 93.50 300 MET A C 1
ATOM 2372 O O . MET A 1 300 ? -19.301 12.616 2.341 1.00 93.50 300 MET A O 1
ATOM 2376 N N . GLU A 1 301 ? -18.285 11.932 4.227 1.00 94.19 301 GLU A N 1
ATOM 2377 C CA . GLU A 1 301 ? -19.516 11.607 4.944 1.00 94.19 301 GLU A CA 1
ATOM 2378 C C . GLU A 1 301 ? -20.451 12.812 4.977 1.00 94.19 301 GLU A C 1
ATOM 2380 O O . GLU A 1 301 ? -21.582 12.724 4.503 1.00 94.19 301 GLU A O 1
ATOM 2385 N N . ARG A 1 302 ? -19.961 13.959 5.467 1.00 94.94 302 ARG A N 1
ATOM 2386 C CA . ARG A 1 302 ? -20.761 15.181 5.635 1.00 94.94 302 ARG A CA 1
ATOM 2387 C C . ARG A 1 302 ? -21.272 15.751 4.317 1.00 94.94 302 ARG A C 1
ATOM 2389 O O . ARG A 1 302 ? -22.377 16.286 4.294 1.00 94.94 302 ARG A O 1
ATOM 2396 N N . LYS A 1 303 ? -20.466 15.690 3.255 1.00 96.56 303 LYS A N 1
ATOM 2397 C CA . LYS A 1 303 ? -20.775 16.339 1.976 1.00 96.56 303 LYS A CA 1
ATOM 2398 C C . LYS A 1 303 ? -21.614 15.466 1.042 1.00 96.56 303 LYS A C 1
ATOM 2400 O O . LYS A 1 303 ? -22.461 16.006 0.341 1.00 96.56 303 LYS A O 1
ATOM 2405 N N . TRP A 1 304 ? -21.382 14.154 1.013 1.00 94.75 304 TRP A N 1
ATOM 2406 C CA . TRP A 1 304 ? -21.957 13.268 -0.008 1.00 94.75 304 TRP A CA 1
ATOM 2407 C C . TRP A 1 304 ? -23.082 12.378 0.516 1.00 94.75 304 TRP A C 1
ATOM 2409 O O . TRP A 1 304 ? -23.881 11.889 -0.279 1.00 94.75 304 TRP A O 1
ATOM 2419 N N . ILE A 1 305 ? -23.172 12.165 1.832 1.00 93.06 305 ILE A N 1
ATOM 2420 C CA . ILE A 1 305 ? -24.187 11.288 2.418 1.00 93.06 305 ILE A CA 1
ATOM 2421 C C . ILE A 1 305 ? -25.285 12.141 3.074 1.00 93.06 305 ILE A C 1
ATOM 2423 O O . ILE A 1 305 ? -24.985 12.935 3.966 1.00 93.06 305 ILE A O 1
ATOM 2427 N N . PRO A 1 306 ? -26.568 11.980 2.693 1.00 95.25 306 PRO A N 1
ATOM 2428 C CA . PRO A 1 306 ? -27.673 12.708 3.310 1.00 95.25 306 PRO A CA 1
ATOM 2429 C C . PRO A 1 306 ? -27.748 12.501 4.830 1.00 95.25 306 PRO A C 1
ATOM 2431 O O . PRO A 1 306 ? -27.671 11.369 5.319 1.00 95.25 306 PRO A O 1
ATOM 2434 N N . LYS A 1 307 ? -27.998 13.582 5.585 1.00 95.06 307 LYS A N 1
ATOM 2435 C CA . LYS A 1 307 ? -28.093 13.557 7.062 1.00 95.06 307 LYS A CA 1
ATOM 2436 C C . LYS A 1 307 ? -29.106 12.533 7.595 1.00 95.06 307 LYS A C 1
ATOM 2438 O O . LYS A 1 307 ? -28.878 11.940 8.644 1.00 95.06 307 LYS A O 1
ATOM 2443 N N . GLY A 1 308 ? -30.195 12.288 6.859 1.00 95.38 308 GLY A N 1
ATOM 2444 C CA . GLY A 1 308 ? -31.212 11.300 7.238 1.00 95.38 308 GLY A CA 1
ATOM 2445 C C . GLY A 1 308 ? -30.712 9.849 7.234 1.00 95.38 308 GLY A C 1
ATOM 2446 O O . GLY A 1 308 ? -31.206 9.030 8.003 1.00 95.38 308 GLY A O 1
ATOM 2447 N N . ILE A 1 309 ? -29.712 9.524 6.406 1.00 92.62 309 ILE A N 1
ATOM 2448 C CA . ILE A 1 309 ? -29.082 8.194 6.390 1.00 92.62 309 ILE A CA 1
ATOM 2449 C C . ILE A 1 309 ? -28.035 8.100 7.506 1.00 92.62 309 ILE A C 1
ATOM 2451 O O . ILE A 1 309 ? -27.962 7.079 8.189 1.00 92.62 309 ILE A O 1
ATOM 2455 N N . GLN A 1 310 ? -27.279 9.180 7.740 1.00 91.56 310 GLN A N 1
ATOM 2456 C CA . GLN A 1 310 ? -26.257 9.246 8.793 1.00 91.56 310 GLN A CA 1
ATOM 2457 C C . GLN A 1 310 ? -26.830 8.999 10.189 1.00 91.56 310 GLN A C 1
ATOM 2459 O O . GLN A 1 310 ? -26.253 8.230 10.954 1.00 91.56 310 GLN A O 1
ATOM 2464 N N . SER A 1 311 ? -27.975 9.604 10.516 1.00 91.31 311 SER A N 1
ATOM 2465 C CA . SER A 1 311 ? -28.599 9.422 11.833 1.00 91.31 311 SER A CA 1
ATOM 2466 C C . SER A 1 311 ? -29.141 8.008 12.040 1.00 91.31 311 SER A C 1
ATOM 2468 O O . SER A 1 311 ? -29.148 7.505 13.162 1.00 91.31 311 SER A O 1
ATOM 2470 N N . ARG A 1 312 ? -29.585 7.350 10.963 1.00 92.88 312 ARG A N 1
ATOM 2471 C CA . ARG A 1 312 ? -30.230 6.036 11.030 1.00 92.88 312 ARG A CA 1
ATOM 2472 C C . ARG A 1 312 ? -29.225 4.883 11.019 1.00 92.88 312 ARG A C 1
ATOM 2474 O O . ARG A 1 312 ? -29.466 3.872 11.674 1.00 92.88 312 ARG A O 1
ATOM 2481 N N . PHE A 1 313 ? -28.106 5.029 10.302 1.00 90.69 313 PHE A N 1
ATOM 2482 C CA . PHE A 1 313 ? -27.108 3.968 10.121 1.00 90.69 313 PHE A CA 1
ATOM 2483 C C . PHE A 1 313 ? -25.657 4.501 10.105 1.00 90.69 313 PHE A C 1
ATOM 2485 O O . PHE A 1 313 ? -24.981 4.415 9.077 1.00 90.69 313 PHE A O 1
ATOM 2492 N N . PRO A 1 314 ? -25.125 4.988 11.240 1.00 84.31 314 PRO A N 1
ATOM 2493 C CA . PRO A 1 314 ? -23.816 5.655 11.290 1.00 84.31 314 PRO A CA 1
ATOM 2494 C C . PRO A 1 314 ? -22.638 4.761 10.858 1.00 84.31 314 PRO A C 1
ATOM 2496 O O . PRO A 1 314 ? -21.680 5.223 10.245 1.00 84.31 314 PRO A O 1
ATOM 2499 N N . VAL A 1 315 ? -22.708 3.453 11.128 1.00 84.50 315 VAL A N 1
ATOM 2500 C CA . VAL A 1 315 ? -21.656 2.501 10.721 1.00 84.50 315 VAL A CA 1
ATOM 2501 C C . VAL A 1 315 ? -21.652 2.288 9.203 1.00 84.50 315 VAL A C 1
ATOM 2503 O O . VAL A 1 315 ? -20.594 2.204 8.583 1.00 84.50 315 VAL A O 1
ATOM 2506 N N . TRP A 1 316 ? -22.835 2.237 8.586 1.00 87.75 316 TRP A N 1
ATOM 2507 C CA . TRP A 1 316 ? -22.971 2.054 7.139 1.00 87.75 316 TRP A CA 1
ATOM 2508 C C . TRP A 1 316 ? -22.469 3.259 6.362 1.00 87.75 316 TRP A C 1
ATOM 2510 O O . TRP A 1 316 ? -21.803 3.092 5.344 1.00 87.75 316 TRP A O 1
ATOM 2520 N N . THR A 1 317 ? -22.757 4.470 6.841 1.00 90.00 317 THR A N 1
ATOM 2521 C CA . THR A 1 317 ? -22.281 5.687 6.179 1.00 90.00 317 THR A CA 1
ATOM 2522 C C . THR A 1 317 ? -20.760 5.748 6.145 1.00 90.00 317 THR A C 1
ATOM 2524 O O . THR A 1 317 ? -20.194 6.112 5.115 1.00 90.00 317 THR A O 1
ATOM 2527 N N . HIS A 1 318 ? -20.104 5.280 7.209 1.00 88.12 318 HIS A N 1
ATOM 2528 C CA . HIS A 1 318 ? -18.649 5.174 7.247 1.00 88.12 318 HIS A CA 1
ATOM 2529 C C . HIS A 1 318 ? -18.117 4.145 6.243 1.00 88.12 318 HIS A C 1
ATOM 2531 O O . HIS A 1 318 ? -17.196 4.430 5.479 1.00 88.12 318 HIS A O 1
ATOM 2537 N N . GLY A 1 319 ? -18.745 2.966 6.183 1.00 87.75 319 GLY A N 1
ATOM 2538 C CA . GLY A 1 319 ? -18.412 1.939 5.194 1.00 87.75 319 GLY A CA 1
ATOM 2539 C C . GLY A 1 319 ? -18.531 2.446 3.753 1.00 87.75 319 GLY A C 1
ATOM 2540 O O . GLY A 1 319 ? -17.617 2.250 2.955 1.00 87.75 319 GLY A O 1
ATOM 2541 N N . ILE A 1 320 ? -19.611 3.166 3.431 1.00 91.44 320 ILE A N 1
ATOM 2542 C CA . ILE A 1 320 ? -19.818 3.773 2.106 1.00 91.44 320 ILE A CA 1
ATOM 2543 C C . ILE A 1 320 ? -18.725 4.803 1.799 1.00 91.44 320 ILE A C 1
ATOM 2545 O O . ILE A 1 320 ? -18.165 4.790 0.703 1.00 91.44 320 ILE A O 1
ATOM 2549 N N . ALA A 1 321 ? -18.381 5.669 2.757 1.00 92.06 321 ALA A N 1
ATOM 2550 C CA . ALA A 1 321 ? -17.331 6.666 2.570 1.00 92.06 321 ALA A CA 1
ATOM 2551 C C . ALA A 1 321 ? -15.956 6.022 2.309 1.00 92.06 321 ALA A C 1
ATOM 2553 O O . ALA A 1 321 ? -15.216 6.491 1.444 1.00 92.06 321 ALA A O 1
ATOM 2554 N N . LEU A 1 322 ? -15.630 4.917 2.987 1.00 91.50 322 LEU A N 1
ATOM 2555 C CA . LEU A 1 322 ? -14.398 4.158 2.743 1.00 91.50 322 LEU A CA 1
ATOM 2556 C C . LEU A 1 322 ? -14.376 3.501 1.355 1.00 91.50 322 LEU A C 1
ATOM 2558 O O . LEU A 1 322 ? -13.349 3.537 0.680 1.00 91.50 322 LEU A O 1
ATOM 2562 N N . VAL A 1 323 ? -15.502 2.945 0.895 1.00 89.94 323 VAL A N 1
ATOM 2563 C CA . VAL A 1 323 ? -15.618 2.379 -0.462 1.00 89.94 323 VAL A CA 1
ATOM 2564 C C . VAL A 1 323 ? -15.445 3.466 -1.525 1.00 89.94 323 VAL A C 1
ATOM 2566 O O . VAL A 1 323 ? -14.719 3.263 -2.498 1.00 89.94 323 VAL A O 1
ATOM 2569 N N . LEU A 1 324 ? -16.051 4.640 -1.325 1.00 92.06 324 LEU A N 1
ATOM 2570 C CA . LEU A 1 324 ? -15.859 5.791 -2.210 1.00 92.06 324 LEU A CA 1
ATOM 2571 C C . LEU A 1 324 ? -14.397 6.250 -2.227 1.00 92.06 324 LEU A C 1
ATOM 2573 O O . LEU A 1 324 ? -13.855 6.506 -3.301 1.00 92.06 324 LEU A O 1
ATOM 2577 N N . LEU A 1 325 ? -13.737 6.304 -1.064 1.00 91.75 325 LEU A N 1
ATOM 2578 C CA . LEU A 1 325 ? -12.322 6.674 -0.962 1.00 91.75 325 LEU A CA 1
ATOM 2579 C C . LEU A 1 325 ? -11.450 5.702 -1.758 1.00 91.75 325 LEU A C 1
ATOM 2581 O O . LEU A 1 325 ? -10.578 6.120 -2.518 1.00 91.75 325 LEU A O 1
ATOM 2585 N N . PHE A 1 326 ? -11.717 4.407 -1.613 1.00 89.00 326 PHE A N 1
ATOM 2586 C CA . PHE A 1 326 ? -11.024 3.364 -2.351 1.00 89.00 326 PHE A CA 1
ATOM 2587 C C . PHE A 1 326 ? -11.234 3.496 -3.868 1.00 89.00 326 PHE A C 1
ATOM 2589 O O . PHE A 1 326 ? -10.264 3.451 -4.625 1.00 89.00 326 PHE A O 1
ATOM 2596 N N . ALA A 1 327 ? -12.471 3.732 -4.318 1.00 90.62 327 ALA A N 1
ATOM 2597 C CA . ALA A 1 327 ? -12.785 3.933 -5.732 1.00 90.62 327 ALA A CA 1
ATOM 2598 C C . ALA A 1 327 ? -12.069 5.163 -6.320 1.00 90.62 327 ALA A C 1
ATOM 2600 O O . ALA A 1 327 ? -11.464 5.070 -7.389 1.00 90.62 327 ALA A O 1
ATOM 2601 N N . ILE A 1 328 ? -12.063 6.292 -5.601 1.00 92.50 328 ILE A N 1
ATOM 2602 C CA . ILE A 1 328 ? -11.304 7.495 -5.982 1.00 92.50 328 ILE A CA 1
ATOM 2603 C C . ILE A 1 328 ? -9.809 7.170 -6.077 1.00 92.50 328 ILE A C 1
ATOM 2605 O O . ILE A 1 328 ? -9.156 7.543 -7.052 1.00 92.50 328 ILE A O 1
ATOM 2609 N N . GLY A 1 329 ? -9.278 6.424 -5.105 1.00 89.44 329 GLY A N 1
ATOM 2610 C CA . GLY A 1 329 ? -7.899 5.947 -5.117 1.00 89.44 329 GLY A CA 1
ATOM 2611 C C . GLY A 1 329 ? -7.566 5.157 -6.385 1.00 89.44 329 GLY A C 1
ATOM 2612 O O . GLY A 1 329 ? -6.563 5.451 -7.030 1.00 89.44 329 GLY A O 1
ATOM 2613 N N . ILE A 1 330 ? -8.423 4.216 -6.798 1.00 87.00 330 ILE A N 1
ATOM 2614 C CA . ILE A 1 330 ? -8.249 3.444 -8.043 1.00 87.00 330 ILE A CA 1
ATOM 2615 C C . ILE A 1 330 ? -8.196 4.359 -9.272 1.00 87.00 330 ILE A C 1
ATOM 2617 O O . ILE A 1 330 ? -7.347 4.161 -10.146 1.00 87.00 330 ILE A O 1
ATOM 2621 N N . VAL A 1 331 ? -9.074 5.362 -9.350 1.00 91.38 331 VAL A N 1
ATOM 2622 C CA . VAL A 1 331 ? -9.092 6.316 -10.471 1.00 91.38 331 VAL A CA 1
ATOM 2623 C C . VAL A 1 331 ? -7.785 7.110 -10.523 1.00 91.38 331 VAL A C 1
ATOM 2625 O O . VAL A 1 331 ? -7.157 7.178 -11.580 1.00 91.38 331 VAL A O 1
ATOM 2628 N N . ILE A 1 332 ? -7.326 7.640 -9.385 1.00 90.06 332 ILE A N 1
ATOM 2629 C CA . ILE A 1 332 ? -6.056 8.376 -9.288 1.00 90.06 332 ILE A CA 1
ATOM 2630 C C . ILE A 1 332 ? -4.883 7.489 -9.721 1.00 90.06 332 ILE A C 1
ATOM 2632 O O . ILE A 1 332 ? -4.063 7.901 -10.538 1.00 90.06 332 ILE A O 1
ATOM 2636 N N . LEU A 1 333 ? -4.820 6.254 -9.224 1.00 87.31 333 LEU A N 1
ATOM 2637 C CA . LEU A 1 333 ? -3.764 5.300 -9.566 1.00 87.31 333 LEU A CA 1
ATOM 2638 C C . LEU A 1 333 ? -3.747 4.975 -11.064 1.00 87.31 333 LEU A C 1
ATOM 2640 O O . LEU A 1 333 ? -2.683 4.942 -11.682 1.00 87.31 333 LEU A O 1
ATOM 2644 N N . SER A 1 334 ? -4.927 4.797 -11.659 1.00 84.06 334 SER A N 1
ATOM 2645 C CA . SER A 1 334 ? -5.078 4.546 -13.095 1.00 84.06 334 SER A CA 1
ATOM 2646 C C . SER A 1 334 ? -4.577 5.728 -13.929 1.00 84.06 334 SER A C 1
ATOM 2648 O O . SER A 1 334 ? -3.897 5.528 -14.938 1.00 84.06 334 SER A O 1
ATOM 2650 N N . LEU A 1 335 ? -4.853 6.960 -13.489 1.00 88.94 335 LEU A N 1
ATOM 2651 C CA . LEU A 1 335 ? -4.349 8.178 -14.126 1.00 88.94 335 LEU A CA 1
ATOM 2652 C C . LEU A 1 335 ? -2.825 8.280 -14.018 1.00 88.94 335 LEU A C 1
ATOM 2654 O O . LEU A 1 335 ? -2.166 8.489 -15.034 1.00 88.94 335 LEU A O 1
ATOM 2658 N N . VAL A 1 336 ? -2.251 8.063 -12.830 1.00 87.06 336 VAL A N 1
ATOM 2659 C CA . VAL A 1 336 ? -0.792 8.099 -12.611 1.00 87.06 336 VAL A CA 1
ATOM 2660 C C . VAL A 1 336 ? -0.076 7.076 -13.494 1.00 87.06 336 VAL A C 1
ATOM 2662 O O . VAL A 1 336 ? 0.901 7.414 -14.163 1.00 87.06 336 VAL A O 1
ATOM 2665 N N . SER A 1 337 ? -0.580 5.840 -13.556 1.00 84.19 337 SER A N 1
ATOM 2666 C CA . SER A 1 337 ? -0.035 4.810 -14.445 1.00 84.19 337 SER A CA 1
ATOM 2667 C C . SER A 1 337 ? -0.147 5.196 -15.920 1.00 84.19 337 SER A C 1
ATOM 2669 O O . SER A 1 337 ? 0.814 5.027 -16.668 1.00 84.19 337 SER A O 1
ATOM 2671 N N . SER A 1 338 ? -1.288 5.747 -16.342 1.00 84.94 338 SER A N 1
ATOM 2672 C CA . SER A 1 338 ? -1.506 6.159 -17.735 1.00 84.94 338 SER A CA 1
ATOM 2673 C C . SER A 1 338 ? -0.564 7.292 -18.148 1.00 84.94 338 SER A C 1
ATOM 2675 O O . SER A 1 338 ? 0.044 7.223 -19.216 1.00 84.94 338 SER A O 1
ATOM 2677 N N . ILE A 1 339 ? -0.388 8.295 -17.281 1.00 88.94 339 ILE A N 1
ATOM 2678 C CA . ILE A 1 339 ? 0.549 9.404 -17.491 1.00 88.94 339 ILE A CA 1
ATOM 2679 C C . ILE A 1 339 ? 1.980 8.871 -17.565 1.00 88.94 339 ILE A C 1
ATOM 2681 O O . ILE A 1 339 ? 2.705 9.209 -18.494 1.00 88.94 339 ILE A O 1
ATOM 2685 N N . GLY A 1 340 ? 2.387 7.992 -16.645 1.00 85.56 340 GLY A N 1
ATOM 2686 C CA . GLY A 1 340 ? 3.739 7.430 -16.654 1.00 85.56 340 GLY A CA 1
ATOM 2687 C C . GLY A 1 340 ? 4.054 6.623 -17.919 1.00 85.56 340 GLY A C 1
ATOM 2688 O O . GLY A 1 340 ? 5.139 6.766 -18.482 1.00 85.56 340 GLY A O 1
ATOM 2689 N N . VAL A 1 341 ? 3.095 5.836 -18.419 1.00 84.38 341 VAL A N 1
ATOM 2690 C CA . VAL A 1 341 ? 3.227 5.116 -19.699 1.00 84.38 341 VAL A CA 1
ATOM 2691 C C . VAL A 1 341 ? 3.317 6.085 -20.875 1.00 84.38 341 VAL A C 1
ATOM 2693 O O . VAL A 1 341 ? 4.184 5.915 -21.736 1.00 84.38 341 VAL A O 1
ATOM 2696 N N . ALA A 1 342 ? 2.452 7.102 -20.920 1.00 83.50 342 ALA A N 1
ATOM 2697 C CA . ALA A 1 342 ? 2.461 8.101 -21.984 1.00 83.50 342 ALA A CA 1
ATOM 2698 C C . ALA A 1 342 ? 3.796 8.856 -22.018 1.00 83.50 342 ALA A C 1
ATOM 2700 O O . ALA A 1 342 ? 4.465 8.854 -23.048 1.00 83.50 342 ALA A O 1
ATOM 2701 N N . THR A 1 343 ? 4.240 9.394 -20.880 1.00 86.19 343 THR A N 1
ATOM 2702 C CA . THR A 1 343 ? 5.516 10.109 -20.749 1.00 86.19 343 THR A CA 1
ATOM 2703 C C . THR A 1 343 ? 6.700 9.223 -21.118 1.00 86.19 343 THR A C 1
ATOM 2705 O O . THR A 1 343 ? 7.555 9.643 -21.894 1.00 86.19 343 THR A O 1
ATOM 2708 N N . GLY A 1 344 ? 6.742 7.981 -20.624 1.00 82.56 344 GLY A N 1
ATOM 2709 C CA . GLY A 1 344 ? 7.821 7.050 -20.951 1.00 82.56 344 GLY A CA 1
ATOM 2710 C C . GLY A 1 344 ? 7.891 6.730 -22.444 1.00 82.56 344 GLY A C 1
ATOM 2711 O O . GLY A 1 344 ? 8.980 6.686 -23.008 1.00 82.56 344 GLY A O 1
ATOM 2712 N N . THR A 1 345 ? 6.736 6.581 -23.096 1.00 82.50 345 THR A N 1
ATOM 2713 C CA . THR A 1 345 ? 6.650 6.329 -24.542 1.00 82.50 345 THR A CA 1
ATOM 2714 C C . THR A 1 345 ? 7.082 7.551 -25.356 1.00 82.50 345 THR A C 1
ATOM 2716 O O . THR A 1 345 ? 7.852 7.412 -26.304 1.00 82.50 345 THR A O 1
ATOM 2719 N N . THR A 1 346 ? 6.645 8.753 -24.971 1.00 82.69 346 THR A N 1
ATOM 2720 C CA . THR A 1 346 ? 7.043 10.004 -25.634 1.00 82.69 346 THR A CA 1
ATOM 2721 C C . THR A 1 346 ? 8.544 10.249 -25.508 1.00 82.69 346 THR A C 1
ATOM 2723 O O . THR A 1 346 ? 9.199 10.544 -26.504 1.00 82.69 346 THR A O 1
ATOM 2726 N N . LEU A 1 347 ? 9.118 10.063 -24.314 1.00 82.94 347 LEU A N 1
ATOM 2727 C CA . LEU A 1 347 ? 10.563 10.187 -24.103 1.00 82.94 347 LEU A CA 1
ATOM 2728 C C . LEU A 1 347 ? 11.341 9.180 -24.955 1.00 82.94 347 LEU A C 1
ATOM 2730 O O . LEU A 1 347 ? 12.323 9.557 -25.587 1.00 82.94 347 LEU A O 1
ATOM 2734 N N . ALA A 1 348 ? 10.878 7.928 -25.033 1.00 78.88 348 ALA A N 1
ATOM 2735 C CA . ALA A 1 348 ? 11.475 6.910 -25.900 1.00 78.88 348 ALA A CA 1
ATOM 2736 C C . ALA A 1 348 ? 11.583 7.377 -27.354 1.00 78.88 348 ALA A C 1
ATOM 2738 O O . ALA A 1 348 ? 12.599 7.163 -28.012 1.00 78.88 348 ALA A O 1
ATOM 2739 N N . TYR A 1 349 ? 10.508 7.994 -27.844 1.00 80.25 349 TYR A N 1
ATOM 2740 C CA . TYR A 1 349 ? 10.412 8.470 -29.213 1.00 80.25 349 TYR A CA 1
ATOM 2741 C C . TYR A 1 349 ? 11.357 9.648 -29.463 1.00 80.25 349 TYR A C 1
ATOM 2743 O O . TYR A 1 349 ? 12.074 9.650 -30.459 1.00 80.25 349 TYR A O 1
ATOM 2751 N N . LEU A 1 350 ? 11.406 10.605 -28.531 1.00 83.94 350 LEU A N 1
ATOM 2752 C CA . LEU A 1 350 ? 12.287 11.771 -28.622 1.00 83.94 350 LEU A CA 1
ATOM 2753 C C . LEU A 1 350 ? 13.768 11.378 -28.602 1.00 83.94 350 LEU A C 1
ATOM 2755 O O . LEU A 1 350 ? 14.526 11.841 -29.449 1.00 83.94 350 LEU A O 1
ATOM 2759 N N . PHE A 1 351 ? 14.178 10.489 -27.693 1.00 81.94 351 PHE A N 1
ATOM 2760 C CA . PHE A 1 351 ? 15.575 10.045 -27.615 1.00 81.94 351 PHE A CA 1
ATOM 2761 C C . PHE A 1 351 ? 16.011 9.252 -28.850 1.00 81.94 351 PHE A C 1
ATOM 2763 O O . PHE A 1 351 ? 17.143 9.400 -29.296 1.00 81.94 351 PHE A O 1
ATOM 2770 N N . LYS A 1 352 ? 15.117 8.444 -29.435 1.00 76.94 352 LYS A N 1
ATOM 2771 C CA . LYS A 1 352 ? 15.420 7.690 -30.663 1.00 76.94 352 LYS A CA 1
ATOM 2772 C C . LYS A 1 352 ? 15.537 8.556 -31.913 1.00 76.94 352 LYS A C 1
ATOM 2774 O O . LYS A 1 352 ? 16.072 8.076 -32.895 1.00 76.94 352 LYS A O 1
ATOM 2779 N N . TRP A 1 353 ? 15.027 9.783 -31.895 1.00 71.81 353 TRP A N 1
ATOM 2780 C CA . TRP A 1 353 ? 15.165 10.720 -33.013 1.00 71.81 353 TRP A CA 1
ATOM 2781 C C . TRP A 1 353 ? 16.476 11.515 -32.983 1.00 71.81 353 TRP A C 1
ATOM 2783 O O . TRP A 1 353 ? 16.820 12.147 -33.976 1.00 71.81 353 TRP A O 1
ATOM 2793 N N . GLN A 1 354 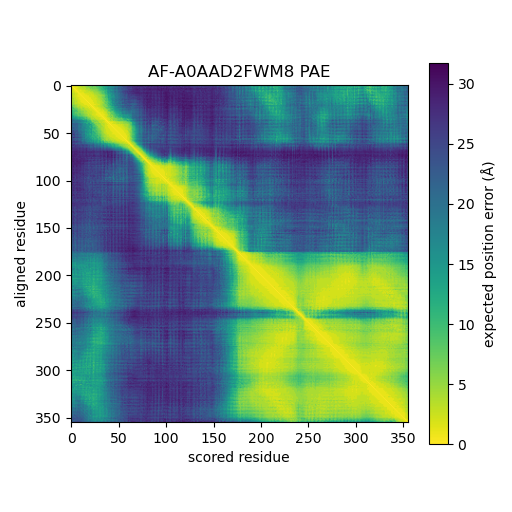? 17.181 11.525 -31.849 1.00 74.19 354 GLN A N 1
ATOM 2794 C CA . GLN A 1 354 ? 18.444 12.255 -31.693 1.00 74.19 354 GLN A CA 1
ATOM 2795 C C . GLN A 1 354 ? 19.690 11.408 -31.984 1.00 74.19 354 GLN A C 1
ATOM 2797 O O . GLN A 1 354 ? 20.776 11.972 -32.099 1.00 74.19 354 GLN A O 1
ATOM 2802 N N . ILE A 1 355 ? 19.537 10.085 -32.074 1.00 60.00 355 ILE A N 1
ATOM 2803 C CA . ILE A 1 355 ? 20.585 9.112 -32.417 1.00 60.00 355 ILE A CA 1
ATOM 2804 C C . ILE A 1 355 ? 20.313 8.637 -33.836 1.00 60.00 355 ILE A C 1
ATOM 2806 O O . ILE A 1 355 ? 21.278 8.594 -34.629 1.00 60.00 355 ILE A O 1
#

pLDDT: mean 75.36, std 15.42, range [40.31, 96.56]

Solvent-accessible surface area (backbone atoms only — not comparable to full-atom values): 20084 Å² total; per-residue (Å²): 109,74,70,59,52,59,53,51,50,55,50,52,52,49,53,51,48,52,53,51,50,53,51,49,48,56,50,48,51,52,48,52,52,48,51,56,51,46,54,55,50,49,54,51,51,51,52,50,50,52,52,50,53,53,50,51,56,58,56,76,74,56,84,90,80,88,83,94,74,89,82,90,89,90,86,82,82,74,74,71,70,62,57,59,57,53,50,53,53,53,32,55,55,48,23,69,73,72,70,39,87,82,58,54,90,56,52,68,58,45,51,54,47,20,72,73,70,74,48,80,72,82,54,94,83,66,91,72,59,71,66,58,58,54,49,53,52,50,30,54,53,45,11,67,77,66,76,35,93,81,46,55,98,56,52,68,58,51,51,50,51,51,49,50,50,51,50,48,50,57,42,56,69,59,72,64,41,66,66,57,52,45,47,71,67,48,68,82,42,55,75,67,57,45,51,53,52,52,52,52,49,54,50,51,50,52,48,37,52,53,43,38,51,49,44,54,50,46,52,51,37,51,28,47,30,50,6,46,33,52,31,44,74,68,51,75,91,54,78,72,67,79,79,75,49,97,41,74,68,51,43,53,51,53,48,42,73,76,37,44,73,54,29,53,52,36,23,52,50,46,38,69,70,44,45,69,60,48,52,55,50,33,52,50,52,25,65,71,38,36,63,60,47,51,55,48,42,52,48,43,36,69,73,74,47,59,68,79,54,43,76,75,37,57,70,56,45,50,52,52,33,52,52,48,50,52,52,52,46,53,53,53,46,52,49,54,38,51,51,37,48,50,53,29,51,52,50,33,53,56,58,63,70,76,110

Nearest PDB structures (foldseek):
  5w9r-assembly1_A  TM=3.418E-01  e=5.259E+00  Toxoplasma gondii

Foldseek 3Di:
DVVLVVVLVVVLVVLVVVLVVVVVVVVVVVVVLVVVVVVVVVVVVVVVVVVVVVVVVVVVPPDDDDDDDDDDDDDDDDPVVVVVVVQVVVQVVVCVVVVPPPDHPCPVVQVVLCVVVVDRPPPPPDPDDPVVSVQVCCLVVVCVVVVHNPDDDCPVVVVVVVVVVVVVVVCCVQVPPVVNVCCVVVVVDDPVRSVVVVLVVSLLVLLLSLLLVLLVLLVLLVLLLQLLLVQLVPPPDDPVLPPDDPDLVVNLVVSCVVCVVSSSVSSVVSCVVCVVVSVVVSVVSSVVCSVVVVVVLVVCLVPPPDPVCCVVCVSVSSSVSSVVVSVVSVVVSVVSSVVSNSVSNVVSVVVVVVD

Sequence (355 aa):
MARYWRHGHNVIVSILAVILCFSQQTVSFSIQLNHRASAVSVRRITKVFTSLHARHKQLDHGHRDDEETSPSSILSGNPRSSSSKLKSLVESAVQSIIGDQDYLFGDYTKKRLSDLTGKDYNSSNATYEIGEITSDIVSHTGGVILGNDQYRFGDLTSRAIRGAEVSLHTWKGRTLDPVHLYNQYMDQFTPDQRNILIVAFIRLLAIALVTWGFYGNLATSLYFCGGWLQTCVTAPPTDLMLKQHHTLIGLSKAFWKANSPLIIRNFIKVRLVFAPLMLILQGAATVFSVLPMEKFVTFMERKWIPKGIQSRFPVWTHGIALVLLFAIGIVILSLVSSIGVATGTTLAYLFKWQI

Organism: NCBI:txid2856

Radius of gyration: 35.31 Å; Cα contacts (8 Å, |Δi|>4): 152; chains: 1; bounding box: 91×64×86 Å

Mean predicted aligned error: 16.66 Å